Protein AF-A0A225UDD8-F1 (afdb_monomer_lite)

Organism: NCBI:txid4795

Foldseek 3Di:
DQEDDPVVLLVVLLVCLVVVAAEDEDECQDPPCQQNRGGPVRDHQADPSQLLHGDVVSCVRVLSSQVSNVVSNHAYAYALHEQCLQQLALVLNPHRSDDLVSLLSSLQVCLQSPAPRAYAYYHQAAQWDFNCVNVLLVVCVVPVPDQSLVSTDDTDGRLSSRLSSLNSNQVNNVVVVGHHQYWYEHHQWFQVPPHGDDGRKRQSSPVDPVSGGQEIEYANDDAAPVLSPDSVRTDGHGLVPVVVVVVVCVVVDDHHYDYPHGHDEPAAHVNDPVHHDPHHPPD

Structure (mmCIF, N/CA/C/O backbone):
data_AF-A0A225UDD8-F1
#
_entry.id   AF-A0A225UDD8-F1
#
loop_
_atom_site.group_PDB
_atom_site.id
_atom_site.type_symbol
_atom_site.label_atom_id
_atom_site.label_alt_id
_atom_site.label_comp_id
_atom_site.label_asym_id
_atom_site.label_entity_id
_atom_site.label_seq_id
_atom_site.pdbx_PDB_ins_code
_atom_site.Cartn_x
_atom_site.Cartn_y
_atom_site.Cartn_z
_atom_site.occupancy
_atom_site.B_iso_or_equiv
_atom_site.auth_seq_id
_atom_site.auth_comp_id
_atom_site.auth_asym_id
_atom_site.auth_atom_id
_atom_site.pdbx_PDB_model_num
ATOM 1 N N . MET A 1 1 ? -3.469 11.257 6.981 1.00 82.75 1 MET A N 1
ATOM 2 C CA . MET A 1 1 ? -3.080 11.476 8.398 1.00 82.75 1 MET A CA 1
ATOM 3 C C . MET A 1 1 ? -1.693 12.106 8.552 1.00 82.75 1 MET A C 1
ATOM 5 O O . MET A 1 1 ? -1.512 12.916 9.443 1.00 82.75 1 MET A O 1
ATOM 9 N N . HIS A 1 2 ? -0.736 11.848 7.652 1.00 90.38 2 HIS A N 1
ATOM 10 C CA . HIS A 1 2 ? 0.596 12.467 7.728 1.00 90.38 2 HIS A CA 1
ATOM 11 C C . HIS A 1 2 ? 0.630 13.992 7.445 1.00 90.38 2 HIS A C 1
ATOM 13 O O . HIS A 1 2 ? 1.349 14.720 8.111 1.00 90.38 2 HIS A O 1
ATOM 19 N N . ARG A 1 3 ? -0.141 14.514 6.477 1.00 93.50 3 ARG A N 1
ATOM 20 C CA . ARG A 1 3 ? -0.027 15.934 6.056 1.00 93.50 3 ARG A CA 1
ATOM 21 C C . ARG A 1 3 ? -1.069 16.892 6.638 1.00 93.50 3 ARG A C 1
ATOM 23 O O . ARG A 1 3 ? -0.827 18.093 6.673 1.00 93.50 3 ARG A O 1
ATOM 30 N N . LEU A 1 4 ? -2.240 16.385 7.007 1.00 96.56 4 LEU A N 1
ATOM 31 C CA . LEU A 1 4 ? -3.411 17.205 7.322 1.00 96.56 4 LEU A CA 1
ATOM 32 C C . LEU A 1 4 ? -3.579 17.384 8.834 1.00 96.56 4 LEU A C 1
ATOM 34 O O . LEU A 1 4 ? -3.276 16.475 9.602 1.00 96.56 4 LEU A O 1
ATOM 38 N N . ASN A 1 5 ? -4.117 18.534 9.241 1.00 97.81 5 ASN A N 1
ATOM 39 C CA . ASN A 1 5 ? -4.591 18.768 10.606 1.00 97.81 5 ASN A CA 1
ATOM 40 C C . ASN A 1 5 ? -6.031 18.260 10.799 1.00 97.81 5 ASN A C 1
ATOM 42 O O . ASN A 1 5 ? -6.724 17.970 9.822 1.00 97.81 5 ASN A O 1
ATOM 46 N N . LYS A 1 6 ? -6.507 18.203 12.050 1.00 98.38 6 LYS A N 1
ATOM 47 C CA . LYS A 1 6 ? -7.857 17.717 12.391 1.00 98.38 6 LYS A CA 1
ATOM 48 C C . LYS A 1 6 ? -8.972 18.444 11.627 1.00 98.38 6 LYS A C 1
ATOM 50 O O . LYS A 1 6 ? -9.861 17.784 11.107 1.00 98.38 6 LYS A O 1
ATOM 55 N N . THR A 1 7 ? -8.900 19.769 11.470 1.00 98.44 7 THR A N 1
ATOM 56 C CA . THR A 1 7 ? -9.903 20.546 10.711 1.00 98.44 7 THR A CA 1
ATOM 57 C C . THR A 1 7 ? -9.959 20.148 9.235 1.00 98.44 7 THR A C 1
ATOM 59 O O . THR A 1 7 ? -11.037 19.995 8.671 1.00 98.44 7 THR A O 1
ATOM 62 N N . SER A 1 8 ? -8.803 19.947 8.601 1.00 98.56 8 SER A N 1
ATOM 63 C CA . SER A 1 8 ? -8.728 19.553 7.189 1.00 98.56 8 SER A CA 1
ATOM 64 C C . SER A 1 8 ? -9.161 18.101 6.986 1.00 98.56 8 SER A C 1
ATOM 66 O O . SER A 1 8 ? -9.789 17.785 5.980 1.00 98.56 8 SER A O 1
ATOM 68 N N . ILE A 1 9 ? -8.846 17.221 7.945 1.00 98.62 9 ILE A N 1
ATOM 69 C CA . ILE A 1 9 ? -9.301 15.825 7.949 1.00 98.62 9 ILE A CA 1
ATOM 70 C C . ILE A 1 9 ? -10.826 15.763 8.096 1.00 98.62 9 ILE A C 1
ATOM 72 O O . ILE A 1 9 ? -11.470 15.074 7.315 1.00 98.62 9 ILE A O 1
ATOM 76 N N . ASP A 1 10 ? -11.404 16.508 9.043 1.00 98.75 10 ASP A N 1
ATOM 77 C CA . ASP A 1 10 ? -12.857 16.619 9.233 1.00 98.75 10 ASP A CA 1
ATOM 78 C C . ASP A 1 10 ? -13.558 17.079 7.951 1.00 98.75 10 ASP A C 1
ATOM 80 O O . ASP A 1 10 ? -14.459 16.398 7.460 1.00 98.75 10 ASP A O 1
ATOM 84 N N . PHE A 1 11 ? -13.082 18.180 7.362 1.00 98.69 11 PHE A N 1
ATOM 85 C CA . PHE A 1 11 ? -13.615 18.702 6.109 1.00 98.69 11 PHE A CA 1
ATOM 86 C C . PHE A 1 11 ? -13.542 17.670 4.975 1.00 98.69 11 PHE A C 1
ATOM 88 O O . PHE A 1 11 ? -14.532 17.456 4.272 1.00 98.69 11 PHE A O 1
ATOM 95 N N . TYR A 1 12 ? -12.392 17.006 4.810 1.00 98.62 12 TYR A N 1
ATOM 96 C CA . TYR A 1 12 ? -12.209 15.973 3.793 1.00 98.62 12 TYR A CA 1
ATOM 97 C C . TYR A 1 12 ? -13.187 14.811 3.993 1.00 98.62 12 TYR A C 1
ATOM 99 O O . TYR A 1 12 ? -13.919 14.478 3.065 1.00 98.62 12 TYR A O 1
ATOM 107 N N . LEU A 1 13 ? -13.238 14.223 5.192 1.00 98.75 13 LEU A N 1
ATOM 108 C CA . LEU A 1 13 ? -14.083 13.060 5.478 1.00 98.75 13 LEU A CA 1
ATOM 109 C C . LEU A 1 13 ? -15.567 13.386 5.311 1.00 98.75 13 LEU A C 1
ATOM 111 O O . LEU A 1 13 ? -16.283 12.629 4.663 1.00 98.75 13 LEU A O 1
ATOM 115 N N . LYS A 1 14 ? -16.013 14.541 5.816 1.00 98.69 14 LYS A N 1
ATOM 116 C CA . LYS A 1 14 ? -17.388 15.007 5.623 1.00 98.69 14 LYS A CA 1
ATOM 117 C C . LYS A 1 14 ? -17.725 15.133 4.136 1.00 98.69 14 LYS A C 1
ATOM 119 O O . LYS A 1 14 ? -18.737 14.603 3.695 1.00 98.69 14 LYS A O 1
ATOM 124 N N . THR A 1 15 ? -16.852 15.781 3.363 1.00 98.69 15 THR A N 1
ATOM 125 C CA . THR A 1 15 ? -17.048 15.958 1.916 1.00 98.69 15 THR A CA 1
ATOM 126 C C . THR A 1 15 ? -17.131 14.609 1.200 1.00 98.69 15 THR A C 1
ATOM 128 O O . THR A 1 15 ? -17.997 14.412 0.354 1.00 98.69 15 THR A O 1
ATOM 131 N N . ARG A 1 16 ? -16.257 13.653 1.545 1.00 98.50 16 ARG A N 1
ATOM 132 C CA . ARG A 1 16 ? -16.268 12.316 0.932 1.00 98.50 16 ARG A CA 1
ATOM 133 C C . ARG A 1 16 ? -17.529 11.531 1.285 1.00 98.50 16 ARG A C 1
ATOM 135 O O . ARG A 1 16 ? -18.092 10.889 0.404 1.00 98.50 16 ARG A O 1
ATOM 142 N N . ALA A 1 17 ? -18.017 11.647 2.517 1.00 98.62 17 ALA A N 1
ATOM 143 C CA . ALA A 1 17 ? -19.284 11.043 2.913 1.00 98.62 17 ALA A CA 1
ATOM 144 C C . ALA A 1 17 ? -20.473 11.652 2.146 1.00 98.62 17 ALA A C 1
ATOM 146 O O . ALA A 1 17 ? -21.315 10.916 1.641 1.00 98.62 17 ALA A O 1
ATOM 147 N N . GLU A 1 18 ? -20.514 12.981 1.978 1.00 98.62 18 GLU A N 1
ATOM 148 C CA . GLU A 1 18 ? -21.540 13.677 1.176 1.00 98.62 18 GLU A CA 1
ATOM 149 C C . GLU A 1 18 ? -21.515 13.270 -0.308 1.00 98.62 18 GLU A C 1
ATOM 151 O O . GLU A 1 18 ? -22.545 13.299 -0.978 1.00 98.62 18 GLU A O 1
ATOM 156 N N . GLN A 1 19 ? -20.354 12.847 -0.813 1.00 98.38 19 GLN A N 1
ATOM 157 C CA . GLN A 1 19 ? -20.166 12.316 -2.167 1.00 98.38 19 GLN A CA 1
ATOM 158 C C . GLN A 1 19 ? -20.454 10.808 -2.287 1.00 98.38 19 GLN A C 1
ATOM 160 O O . GLN A 1 19 ? -20.379 10.264 -3.386 1.00 98.38 19 GLN A O 1
ATOM 165 N N . GLY A 1 20 ? -20.786 10.124 -1.187 1.00 98.38 20 GLY A N 1
ATOM 166 C CA . GLY A 1 20 ? -21.135 8.701 -1.179 1.00 98.38 20 GLY A CA 1
ATOM 167 C C . GLY A 1 20 ? -19.955 7.734 -1.039 1.00 98.38 20 GLY A C 1
ATOM 168 O O . GLY A 1 20 ? -20.160 6.524 -1.128 1.00 98.38 20 GLY A O 1
ATOM 169 N N . TYR A 1 21 ? -18.736 8.222 -0.788 1.00 98.50 21 TYR A N 1
ATOM 170 C CA . TYR A 1 21 ? -17.615 7.345 -0.446 1.00 98.50 21 TYR A CA 1
ATOM 171 C C . TYR A 1 21 ? -17.816 6.761 0.955 1.00 98.50 21 TYR A C 1
ATOM 173 O O . TYR A 1 21 ? -18.108 7.485 1.905 1.00 98.50 21 TYR A O 1
ATOM 181 N N . ASN A 1 22 ? -17.600 5.454 1.089 1.00 98.31 22 ASN A N 1
ATOM 182 C CA . ASN A 1 22 ? -17.730 4.715 2.348 1.00 98.31 22 ASN A CA 1
ATOM 183 C C . ASN A 1 22 ? -16.430 4.015 2.780 1.00 98.31 22 ASN A C 1
ATOM 185 O O . ASN A 1 22 ? -16.392 3.427 3.857 1.00 98.31 22 ASN A O 1
ATOM 189 N N . VAL A 1 23 ? -15.363 4.091 1.977 1.00 98.50 23 VAL A N 1
ATOM 190 C CA . VAL A 1 23 ? -14.023 3.601 2.318 1.00 98.50 23 VAL A CA 1
ATOM 191 C C . VAL A 1 23 ? -12.987 4.663 1.955 1.00 98.50 23 VAL A C 1
ATOM 193 O O . VAL A 1 23 ? -13.052 5.249 0.875 1.00 98.50 23 VAL A O 1
ATOM 196 N N . VAL A 1 24 ? -12.018 4.902 2.840 1.00 98.50 24 VAL A N 1
ATOM 197 C CA . VAL A 1 24 ? -10.842 5.741 2.569 1.00 98.50 24 VAL A CA 1
ATOM 198 C C . VAL A 1 24 ? -9.577 4.943 2.865 1.00 98.50 24 VAL A C 1
ATOM 200 O O . VAL A 1 24 ? -9.325 4.563 4.009 1.00 98.50 24 VAL A O 1
ATOM 203 N N . LEU A 1 25 ? -8.760 4.728 1.834 1.00 98.06 25 LEU A N 1
ATOM 204 C CA . LEU A 1 25 ? -7.414 4.179 1.968 1.00 98.06 25 LEU A CA 1
ATOM 205 C C . LEU A 1 25 ? -6.460 5.274 2.462 1.00 98.06 25 LEU A C 1
ATOM 207 O O . LEU A 1 25 ? -6.420 6.376 1.916 1.00 98.06 25 LEU A O 1
ATOM 211 N N . THR A 1 26 ? -5.678 4.993 3.500 1.00 96.94 26 THR A N 1
ATOM 212 C CA . THR A 1 26 ? -4.675 5.936 4.011 1.00 96.94 26 THR A CA 1
ATOM 213 C C . THR A 1 26 ? -3.452 5.204 4.534 1.00 96.94 26 THR A C 1
ATOM 215 O O . THR A 1 26 ? -3.529 4.101 5.068 1.00 96.94 26 THR A O 1
ATOM 218 N N . VAL A 1 27 ? -2.307 5.869 4.428 1.00 97.19 27 VAL A N 1
ATOM 219 C CA . VAL A 1 27 ? -1.011 5.322 4.823 1.00 97.19 27 VAL A CA 1
ATOM 220 C C . VAL A 1 27 ? -0.630 5.805 6.215 1.00 97.19 27 VAL A C 1
ATOM 222 O O . VAL A 1 27 ? -0.765 6.998 6.514 1.00 97.19 27 VAL A O 1
ATOM 225 N N . VAL A 1 28 ? -0.142 4.882 7.045 1.00 97.88 28 VAL A N 1
ATOM 226 C CA . VAL A 1 28 ? 0.500 5.186 8.328 1.00 97.88 28 VAL A CA 1
ATOM 227 C C . VAL A 1 28 ? 1.922 5.687 8.047 1.00 97.88 28 VAL A C 1
ATOM 229 O O . VAL A 1 28 ? 2.162 6.891 8.105 1.00 97.88 28 VAL A O 1
ATOM 232 N N . LEU A 1 29 ? 2.851 4.825 7.608 1.00 97.44 29 LEU A N 1
ATOM 233 C CA . LEU A 1 29 ? 4.202 5.270 7.223 1.00 97.44 29 LEU A CA 1
ATOM 234 C C . LEU A 1 29 ? 4.260 5.698 5.751 1.00 97.44 29 LEU A C 1
ATOM 236 O O . LEU A 1 29 ? 4.422 4.874 4.851 1.00 97.44 29 LEU A O 1
ATOM 240 N N . SER A 1 30 ? 4.125 7.004 5.507 1.00 95.00 30 SER A N 1
ATOM 241 C CA . SER A 1 30 ? 4.163 7.587 4.158 1.00 95.00 30 SER A CA 1
ATOM 242 C C . SER A 1 30 ? 5.490 7.322 3.437 1.00 95.00 30 SER A C 1
ATOM 244 O O . SER A 1 30 ? 6.559 7.426 4.042 1.00 95.00 30 SER A O 1
ATOM 246 N N . ALA A 1 31 ? 5.423 7.080 2.126 1.00 93.69 31 ALA A N 1
ATOM 247 C CA . ALA A 1 31 ? 6.594 6.934 1.259 1.00 93.69 31 ALA A CA 1
ATOM 248 C C . ALA A 1 31 ? 7.516 8.165 1.265 1.00 93.69 31 ALA A C 1
ATOM 250 O O . ALA A 1 31 ? 8.736 8.068 1.144 1.00 93.69 31 ALA A O 1
ATOM 251 N N . TYR A 1 32 ? 6.928 9.348 1.450 1.00 89.62 32 TYR A N 1
ATOM 252 C CA . TYR A 1 32 ? 7.623 10.627 1.365 1.00 89.62 32 TYR A CA 1
ATOM 253 C C . TYR A 1 32 ? 8.166 11.052 2.725 1.00 89.62 32 TYR A C 1
ATOM 255 O O . TYR A 1 32 ? 7.641 11.976 3.350 1.00 89.62 32 TYR A O 1
ATOM 263 N N . ASN A 1 33 ? 9.243 10.390 3.158 1.00 89.94 33 ASN A N 1
ATOM 264 C CA . ASN A 1 33 ? 9.937 10.675 4.416 1.00 89.94 33 ASN A CA 1
ATOM 265 C C . ASN A 1 33 ? 9.058 10.464 5.663 1.00 89.94 33 ASN A C 1
ATOM 267 O O . ASN A 1 33 ? 9.255 11.142 6.661 1.00 89.94 33 ASN A O 1
ATOM 271 N N . GLY A 1 34 ? 8.094 9.537 5.647 1.00 91.12 34 GLY A N 1
ATOM 272 C CA . GLY A 1 34 ? 7.159 9.333 6.764 1.00 91.12 34 GL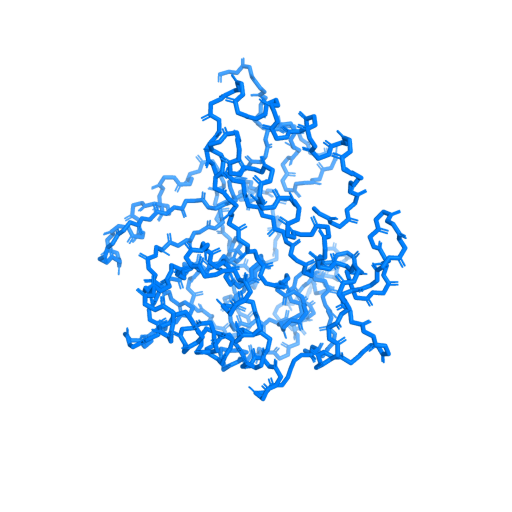Y A CA 1
ATOM 273 C C . GLY A 1 34 ? 7.795 8.972 8.116 1.00 91.12 34 GLY A C 1
ATOM 274 O O . GLY A 1 34 ? 7.126 9.087 9.136 1.00 91.12 34 GLY A O 1
ATOM 275 N N . THR A 1 35 ? 9.068 8.566 8.141 1.00 93.56 35 THR A N 1
ATOM 276 C CA . THR A 1 35 ? 9.832 8.263 9.366 1.00 93.56 35 THR A CA 1
ATOM 277 C C . THR A 1 35 ? 10.747 9.402 9.825 1.00 93.56 35 THR A C 1
ATOM 279 O O . THR A 1 35 ? 11.290 9.333 10.923 1.00 93.56 35 THR A O 1
ATOM 282 N N . THR A 1 36 ? 10.922 10.453 9.018 1.00 94.69 36 THR A N 1
ATOM 283 C CA . THR A 1 36 ? 11.849 11.571 9.298 1.00 94.69 36 THR A CA 1
ATOM 284 C C . THR A 1 36 ? 11.211 12.949 9.151 1.00 94.69 36 THR A C 1
ATOM 286 O O . THR A 1 36 ? 11.706 13.931 9.701 1.00 94.69 36 THR A O 1
ATOM 289 N N . ARG A 1 37 ? 10.085 13.041 8.446 1.00 95.56 37 ARG A N 1
ATOM 290 C CA . ARG A 1 37 ? 9.212 14.205 8.398 1.00 95.56 37 ARG A CA 1
ATOM 291 C C . ARG A 1 37 ? 8.067 13.973 9.387 1.00 95.56 37 ARG A C 1
ATOM 293 O O . ARG A 1 37 ? 7.407 12.940 9.287 1.00 95.56 37 ARG A O 1
ATOM 300 N N . PRO A 1 38 ? 7.805 14.899 10.319 1.00 96.81 38 PRO A N 1
ATOM 301 C CA . PRO A 1 38 ? 6.692 14.756 11.244 1.00 96.81 38 PRO A CA 1
ATOM 302 C C . PRO A 1 38 ? 5.341 14.966 10.557 1.00 96.81 38 PRO A C 1
ATOM 304 O O . PRO A 1 38 ? 5.258 15.509 9.448 1.00 96.81 38 PRO A O 1
ATOM 307 N N . ASN A 1 39 ? 4.272 14.547 11.234 1.00 96.94 39 ASN A N 1
ATOM 308 C CA . ASN A 1 39 ? 2.914 14.929 10.874 1.00 96.94 39 ASN A CA 1
ATOM 309 C C . ASN A 1 39 ? 2.698 16.453 11.048 1.00 96.94 39 ASN A C 1
ATOM 311 O O . ASN A 1 39 ? 3.595 17.185 11.471 1.00 96.94 39 ASN A O 1
ATOM 315 N N . PHE A 1 40 ? 1.493 16.947 10.746 1.00 97.12 40 PHE A N 1
ATOM 316 C CA . PHE A 1 40 ? 1.161 18.372 10.901 1.00 97.12 40 PHE A CA 1
ATOM 317 C C . PHE A 1 40 ? 1.441 18.930 12.314 1.00 97.12 40 PHE A C 1
ATOM 319 O O . PHE A 1 40 ? 1.745 20.112 12.451 1.00 97.12 40 PHE A O 1
ATOM 326 N N . TYR A 1 41 ? 1.338 18.098 13.352 1.00 97.81 41 TYR A N 1
ATOM 327 C CA . TYR A 1 41 ? 1.490 18.485 14.757 1.00 97.81 41 TYR A CA 1
ATOM 328 C C . TYR A 1 41 ? 2.927 18.378 15.283 1.00 97.81 41 TYR A C 1
ATOM 330 O O . TYR A 1 41 ? 3.184 18.779 16.413 1.00 97.81 41 TYR A O 1
ATOM 338 N N . GLY A 1 42 ? 3.878 17.939 14.453 1.00 97.56 42 GLY A N 1
ATOM 339 C CA . GLY A 1 42 ? 5.286 17.823 14.840 1.00 97.56 42 GLY A CA 1
ATOM 340 C C . GLY A 1 42 ? 5.700 16.425 15.302 1.00 97.56 42 GLY A C 1
ATOM 341 O O . GLY A 1 42 ? 6.858 16.240 15.666 1.00 97.56 42 GLY A O 1
ATOM 342 N N . ASP A 1 43 ? 4.813 15.432 15.213 1.00 97.94 43 ASP A N 1
ATOM 343 C CA . ASP A 1 43 ? 5.073 14.082 15.712 1.00 97.94 43 ASP A CA 1
ATOM 344 C C . ASP A 1 43 ? 5.593 13.146 14.614 1.00 97.94 43 ASP A C 1
ATOM 346 O O . ASP A 1 43 ? 5.066 13.110 13.499 1.00 97.94 43 ASP A O 1
ATOM 350 N N . LEU A 1 44 ? 6.611 12.348 14.936 1.00 97.94 44 LEU A N 1
ATOM 351 C CA . LEU A 1 44 ? 7.066 11.209 14.128 1.00 97.94 44 LEU A CA 1
ATOM 352 C C . LEU A 1 44 ? 6.381 9.918 14.594 1.00 97.94 44 LEU A C 1
ATOM 354 O O . LEU A 1 44 ? 6.019 9.849 15.763 1.00 97.94 44 LEU A O 1
ATOM 358 N N . PRO A 1 45 ? 6.247 8.882 13.743 1.00 97.56 45 PRO A N 1
ATOM 359 C CA . PRO A 1 45 ? 5.616 7.613 14.129 1.00 97.56 45 PRO A CA 1
ATOM 360 C C . PRO A 1 45 ? 6.409 6.832 15.185 1.00 97.56 45 PRO A C 1
ATOM 362 O O . PRO A 1 45 ? 5.836 6.033 15.926 1.00 97.56 45 PRO A O 1
ATOM 365 N N . PHE A 1 46 ? 7.720 7.072 15.256 1.00 97.94 46 PHE A N 1
ATOM 366 C CA . PHE A 1 46 ? 8.649 6.366 16.127 1.00 97.94 46 PHE A CA 1
ATOM 367 C C . PHE A 1 46 ? 9.490 7.345 16.940 1.00 97.94 46 PHE A C 1
ATOM 369 O O . PHE A 1 46 ? 10.015 8.326 16.406 1.00 97.94 46 PHE A O 1
ATOM 376 N N . ASN A 1 47 ? 9.676 7.035 18.217 1.00 97.25 47 ASN A N 1
ATOM 377 C CA . ASN A 1 47 ? 10.649 7.693 19.071 1.00 97.25 47 ASN A CA 1
ATOM 378 C C . ASN A 1 47 ? 12.053 7.173 18.743 1.00 97.25 47 ASN A C 1
ATOM 380 O O . ASN A 1 47 ? 12.245 5.988 18.483 1.00 97.25 47 ASN A O 1
ATOM 384 N N . ASN A 1 48 ? 13.050 8.062 18.750 1.00 94.50 48 ASN A N 1
ATOM 385 C CA . ASN A 1 48 ? 14.462 7.716 18.529 1.00 94.50 48 ASN A CA 1
ATOM 386 C C . ASN A 1 48 ? 14.758 6.979 17.206 1.00 94.50 48 ASN A C 1
ATOM 388 O O . ASN A 1 48 ? 15.800 6.343 17.083 1.00 94.50 48 ASN A O 1
ATOM 392 N N . SER A 1 49 ? 13.870 7.079 16.207 1.00 92.69 49 SER A N 1
ATOM 393 C CA . SER A 1 49 ? 13.929 6.289 14.961 1.00 92.69 49 SER A CA 1
ATOM 394 C C . SER A 1 49 ? 13.904 4.767 15.177 1.00 92.69 49 SER A C 1
ATOM 396 O O . SER A 1 49 ? 14.341 4.015 14.309 1.00 92.69 49 SER A O 1
ATOM 398 N N . ASP A 1 50 ? 13.391 4.308 16.319 1.00 95.94 50 ASP A N 1
ATOM 399 C CA . ASP A 1 50 ? 13.280 2.893 16.654 1.00 95.94 50 ASP A CA 1
ATOM 400 C C . ASP A 1 50 ? 11.863 2.385 16.362 1.00 95.94 50 ASP A C 1
ATOM 402 O O . ASP A 1 50 ? 10.890 2.792 16.999 1.00 95.94 50 ASP A O 1
ATOM 406 N N . THR A 1 51 ? 11.746 1.462 15.404 1.00 96.00 51 THR A N 1
ATOM 407 C CA . THR A 1 51 ? 10.462 0.874 14.985 1.00 96.00 51 THR A CA 1
ATOM 408 C C . THR A 1 51 ? 9.705 0.148 16.101 1.00 96.00 51 THR A C 1
ATOM 410 O O . THR A 1 51 ? 8.512 -0.111 15.937 1.00 96.00 51 THR A O 1
ATOM 413 N N . THR A 1 52 ? 10.355 -0.167 17.229 1.00 96.31 52 THR A N 1
ATOM 414 C CA . THR A 1 52 ? 9.709 -0.776 18.403 1.00 96.31 52 THR A CA 1
ATOM 415 C C . THR A 1 52 ? 9.268 0.244 19.453 1.00 96.31 52 THR A C 1
ATOM 417 O O . THR A 1 52 ? 8.746 -0.147 20.492 1.00 96.31 52 THR A O 1
ATOM 420 N N . GLN A 1 53 ? 9.503 1.538 19.225 1.00 97.44 53 GLN A N 1
ATOM 421 C CA . GLN A 1 53 ? 9.138 2.619 20.139 1.00 97.44 53 GLN A CA 1
ATOM 422 C C . GLN A 1 53 ? 8.121 3.539 19.463 1.00 97.44 53 GLN A C 1
ATOM 424 O O . GLN A 1 53 ? 8.460 4.628 19.000 1.00 97.44 53 GLN A O 1
ATOM 429 N N . GLN A 1 54 ? 6.864 3.103 19.379 1.00 97.81 54 GLN A N 1
ATOM 430 C CA . GLN A 1 54 ? 5.794 3.908 18.788 1.00 97.81 54 GLN A CA 1
ATOM 431 C C . GLN A 1 54 ? 5.570 5.201 19.582 1.00 97.81 54 GLN A C 1
ATOM 433 O O . GLN A 1 54 ? 5.675 5.232 20.809 1.00 97.81 54 GLN A O 1
ATOM 438 N N . ASN A 1 55 ? 5.296 6.292 18.870 1.00 98.19 55 ASN A N 1
ATOM 439 C CA . ASN A 1 55 ? 5.010 7.587 19.477 1.00 98.19 55 ASN A CA 1
ATOM 440 C C . ASN A 1 55 ? 3.498 7.800 19.607 1.00 98.19 55 ASN A C 1
ATOM 442 O O . ASN A 1 55 ? 2.820 8.061 18.614 1.00 98.19 55 ASN A O 1
ATOM 446 N N . GLU A 1 56 ? 2.980 7.755 20.831 1.00 98.06 56 GLU A N 1
ATOM 447 C CA . GLU A 1 56 ? 1.545 7.891 21.100 1.00 98.06 56 GLU A CA 1
ATOM 448 C C . GLU A 1 56 ? 0.937 9.189 20.552 1.00 98.06 56 GLU A C 1
ATOM 450 O O . GLU A 1 56 ? -0.131 9.136 19.956 1.00 98.06 56 GLU A O 1
ATOM 455 N N . ALA A 1 57 ? 1.639 10.328 20.601 1.00 98.12 57 ALA A N 1
ATOM 456 C CA . ALA A 1 57 ? 1.109 11.588 20.061 1.00 98.12 57 ALA A CA 1
ATOM 457 C C . ALA A 1 57 ? 0.855 11.527 18.540 1.00 98.12 57 ALA A C 1
ATOM 459 O O . ALA A 1 57 ? -0.088 12.127 18.018 1.00 98.12 57 ALA A O 1
ATOM 460 N N . TYR A 1 58 ? 1.666 10.750 17.814 1.00 98.38 58 TYR A N 1
ATOM 461 C CA . TYR A 1 58 ? 1.440 10.497 16.395 1.00 98.38 58 TYR A CA 1
ATOM 462 C C . TYR A 1 58 ? 0.182 9.652 16.168 1.00 98.38 58 TYR A C 1
ATOM 464 O O . TYR A 1 58 ? -0.617 9.958 15.275 1.00 98.38 58 TYR A O 1
ATOM 472 N N . PHE A 1 59 ? 0.004 8.603 16.974 1.00 98.44 59 PHE A N 1
ATOM 473 C CA . PHE A 1 59 ? -1.129 7.689 16.866 1.00 98.44 59 PHE A CA 1
ATOM 474 C C . PHE A 1 59 ? -2.435 8.282 17.396 1.00 98.44 59 PHE A C 1
ATOM 476 O O . PHE A 1 59 ? -3.471 7.985 16.818 1.00 98.44 59 PHE A O 1
ATOM 483 N N . ASP A 1 60 ? -2.407 9.228 18.336 1.00 98.31 60 ASP A N 1
ATOM 484 C CA . ASP A 1 60 ? -3.591 9.978 18.781 1.00 98.31 60 ASP A CA 1
ATOM 485 C C . ASP A 1 60 ? -4.310 10.675 17.611 1.00 98.31 60 ASP A C 1
ATOM 487 O O . ASP A 1 60 ? -5.539 10.805 17.588 1.00 98.31 60 ASP A O 1
ATOM 491 N N . LEU A 1 61 ? -3.560 11.139 16.601 1.00 98.44 61 LEU A N 1
ATOM 492 C CA . LEU A 1 61 ? -4.160 11.694 15.386 1.00 98.44 61 LEU A CA 1
ATOM 493 C C . LEU A 1 61 ? -4.811 10.609 14.523 1.00 98.44 61 LEU A C 1
ATOM 495 O O . LEU A 1 61 ? -5.845 10.872 13.901 1.00 98.44 61 LEU A O 1
ATOM 499 N N . ILE A 1 62 ? -4.208 9.422 14.449 1.00 98.44 62 ILE A N 1
ATOM 500 C CA . ILE A 1 62 ? -4.739 8.286 13.690 1.00 98.44 62 ILE A CA 1
ATOM 501 C C . ILE A 1 62 ? -6.007 7.765 14.363 1.00 98.44 62 ILE A C 1
ATOM 503 O O . ILE A 1 62 ? -7.026 7.661 13.686 1.00 98.44 62 ILE A O 1
ATOM 507 N N . ASP A 1 63 ? -5.977 7.552 15.678 1.00 98.62 63 ASP A N 1
ATOM 508 C CA . ASP A 1 63 ? -7.119 7.142 16.498 1.00 98.62 63 ASP A CA 1
ATOM 509 C C . ASP A 1 63 ? -8.292 8.099 16.289 1.00 98.62 63 ASP A C 1
ATOM 511 O O . ASP A 1 63 ? -9.371 7.699 15.848 1.00 98.62 63 ASP A O 1
ATOM 515 N N . TRP A 1 64 ? -8.038 9.400 16.470 1.00 98.62 64 TRP A N 1
ATOM 516 C CA . TRP A 1 64 ? -9.041 10.432 16.240 1.00 98.62 64 TRP A CA 1
ATOM 517 C C . TRP A 1 64 ? -9.574 10.409 14.802 1.00 98.62 64 TRP A C 1
ATOM 519 O O . TRP A 1 64 ? -10.766 10.611 14.584 1.00 98.62 64 TRP A O 1
ATOM 529 N N . THR A 1 65 ? -8.718 10.167 13.803 1.00 98.69 65 THR A N 1
ATOM 530 C CA . THR A 1 65 ? -9.136 10.113 12.393 1.00 98.69 65 THR A CA 1
ATOM 531 C C . THR A 1 65 ? -10.026 8.905 12.115 1.00 98.69 65 THR A C 1
ATOM 533 O O . THR A 1 65 ? -11.023 9.045 11.408 1.00 98.69 65 THR A O 1
ATOM 536 N N . VAL A 1 66 ? -9.688 7.739 12.668 1.00 98.56 66 VAL A N 1
ATOM 537 C CA . VAL A 1 66 ? -10.466 6.501 12.542 1.00 98.56 66 VAL A CA 1
ATOM 538 C C . VAL A 1 66 ? -11.855 6.680 13.153 1.00 98.56 66 VAL A C 1
ATOM 540 O O . VAL A 1 66 ? -12.853 6.440 12.474 1.00 98.56 66 VAL A O 1
ATOM 543 N N . GLU A 1 67 ? -11.937 7.181 14.388 1.00 98.50 67 GLU A N 1
ATOM 544 C CA . GLU A 1 67 ? -13.215 7.473 15.050 1.00 98.50 67 GLU A CA 1
ATOM 545 C C . GLU A 1 67 ? -14.036 8.499 14.262 1.00 98.50 67 GLU A C 1
ATOM 547 O O . GLU A 1 67 ? -15.248 8.356 14.068 1.00 98.50 67 GLU A O 1
ATOM 552 N N . LYS A 1 68 ? -13.365 9.537 13.756 1.00 98.69 68 LYS A N 1
ATOM 553 C CA . LYS A 1 68 ? -14.013 10.593 12.989 1.00 98.69 68 LYS A CA 1
ATOM 554 C C . LYS A 1 68 ? -14.575 10.085 11.666 1.00 98.69 68 LYS A C 1
ATOM 556 O O . LYS A 1 68 ? -15.701 10.441 11.321 1.00 98.69 68 LYS A O 1
ATOM 561 N N . ALA A 1 69 ? -13.835 9.247 10.947 1.00 98.75 69 ALA A N 1
ATOM 562 C CA . ALA A 1 69 ? -14.305 8.611 9.721 1.00 98.75 69 ALA A CA 1
ATOM 563 C C . ALA A 1 69 ? -15.515 7.710 9.994 1.00 98.75 69 ALA A C 1
ATOM 565 O O . ALA A 1 69 ? -16.536 7.844 9.317 1.00 98.75 69 ALA A O 1
ATOM 566 N N . ALA A 1 70 ? -15.455 6.897 11.054 1.00 98.50 70 ALA A N 1
ATOM 567 C CA . ALA A 1 70 ? -16.570 6.050 11.467 1.00 98.50 70 ALA A CA 1
ATOM 568 C C . ALA A 1 70 ? -17.839 6.868 11.771 1.00 98.50 70 ALA A C 1
ATOM 570 O O . ALA A 1 70 ? -18.932 6.471 11.371 1.00 98.50 70 ALA A O 1
ATOM 571 N N . SER A 1 71 ? -17.707 8.054 12.385 1.00 98.62 71 SER A N 1
ATOM 572 C CA . SER A 1 71 ? -18.846 8.956 12.640 1.00 98.62 71 SER A CA 1
ATOM 573 C C . SER A 1 71 ? -19.557 9.451 11.370 1.00 98.62 71 SER A C 1
ATOM 575 O O . SER A 1 71 ? -20.723 9.839 11.432 1.00 98.62 71 SER A O 1
ATOM 577 N N . TYR A 1 72 ? -18.878 9.410 10.219 1.00 98.75 72 TYR A N 1
ATOM 578 C CA . TYR A 1 72 ? -19.430 9.741 8.903 1.00 98.75 72 TYR A CA 1
ATOM 579 C C . TYR A 1 72 ? -19.826 8.507 8.077 1.00 98.75 72 TYR A C 1
ATOM 581 O O . TYR A 1 72 ? -20.206 8.649 6.919 1.00 98.75 72 TYR A O 1
ATOM 589 N N . GLY A 1 73 ? -19.746 7.300 8.648 1.00 98.50 73 GLY A N 1
ATOM 590 C CA . GLY A 1 73 ? -19.997 6.054 7.919 1.00 98.50 73 GLY A CA 1
ATOM 591 C C . GLY A 1 73 ? -18.881 5.680 6.937 1.00 98.50 73 GLY A C 1
ATOM 592 O O . GLY A 1 73 ? -19.124 4.915 6.007 1.00 98.50 73 GLY A O 1
ATOM 593 N N . ILE A 1 74 ? -17.669 6.212 7.133 1.00 98.81 74 ILE A N 1
ATOM 594 C CA . ILE A 1 74 ? -16.486 5.887 6.335 1.00 98.81 74 ILE A CA 1
ATOM 595 C C . ILE A 1 74 ? -15.633 4.871 7.091 1.00 98.81 74 ILE A C 1
ATOM 597 O O . ILE A 1 74 ? -15.152 5.135 8.194 1.00 98.81 74 ILE A O 1
ATOM 601 N N . LEU A 1 75 ? -15.381 3.729 6.460 1.00 98.50 75 LEU A N 1
ATOM 602 C CA . LEU A 1 75 ? -14.376 2.769 6.887 1.00 98.50 75 LEU A CA 1
ATOM 603 C C . LEU A 1 75 ? -12.989 3.251 6.449 1.00 98.50 75 LEU A C 1
ATOM 605 O O . LEU A 1 75 ? -12.739 3.500 5.271 1.00 98.50 75 LEU A O 1
ATOM 609 N N . ILE A 1 76 ? -12.055 3.348 7.385 1.00 98.62 76 ILE A N 1
ATOM 610 C CA . ILE A 1 76 ? -10.647 3.507 7.025 1.00 98.62 76 ILE A CA 1
ATOM 611 C C . ILE A 1 76 ? -10.095 2.145 6.594 1.00 98.62 76 ILE A C 1
ATOM 613 O O . ILE A 1 76 ? -10.347 1.152 7.262 1.00 98.62 76 ILE A O 1
ATOM 617 N N . ALA A 1 77 ? -9.324 2.101 5.509 1.00 98.50 77 ALA A N 1
ATOM 618 C CA . ALA A 1 77 ? -8.429 0.994 5.182 1.00 98.50 77 ALA A CA 1
ATOM 619 C C . ALA A 1 77 ? -6.986 1.475 5.386 1.00 98.50 77 ALA A C 1
ATOM 621 O O . ALA A 1 77 ? -6.587 2.512 4.848 1.00 98.50 77 ALA A O 1
ATOM 622 N N . LEU A 1 78 ? -6.213 0.766 6.208 1.00 98.31 78 LEU A N 1
ATOM 623 C CA . LEU A 1 78 ? -4.889 1.219 6.633 1.00 98.31 78 LEU A CA 1
ATOM 624 C C . LEU A 1 78 ? -3.796 0.513 5.845 1.00 98.31 78 LEU A C 1
ATOM 626 O O . LEU A 1 78 ? -3.706 -0.711 5.887 1.00 98.31 78 LEU A O 1
ATOM 630 N N . VAL A 1 79 ? -2.919 1.289 5.211 1.00 98.69 79 VAL A N 1
ATOM 631 C CA . VAL A 1 79 ? -1.617 0.808 4.736 1.00 98.69 79 VAL A CA 1
ATOM 632 C C . VAL A 1 79 ? -0.611 0.954 5.883 1.00 98.69 79 VAL A C 1
ATOM 634 O O . VAL A 1 79 ? -0.264 2.093 6.225 1.00 98.69 79 VAL A O 1
ATOM 637 N N . PRO A 1 80 ? -0.137 -0.147 6.505 1.00 98.25 80 PRO A N 1
ATOM 638 C CA . PRO A 1 80 ? 0.764 -0.085 7.659 1.00 98.25 80 PRO A CA 1
ATOM 639 C C . PRO A 1 80 ? 2.055 0.677 7.384 1.00 98.25 80 PRO A C 1
ATOM 641 O O . PRO A 1 80 ? 2.526 1.451 8.209 1.00 98.25 80 PRO A O 1
ATOM 644 N N . ALA A 1 81 ? 2.638 0.468 6.213 1.00 98.00 81 ALA A N 1
ATOM 645 C CA . ALA A 1 81 ? 3.812 1.176 5.750 1.00 98.00 81 ALA A CA 1
ATOM 646 C C . ALA A 1 81 ? 3.848 1.087 4.233 1.00 98.00 81 ALA A C 1
ATOM 648 O O . ALA A 1 81 ? 3.537 0.032 3.690 1.00 98.00 81 ALA A O 1
ATOM 649 N N . TRP A 1 82 ? 4.215 2.176 3.562 1.00 98.19 82 TRP A N 1
ATOM 650 C CA . TRP A 1 82 ? 4.396 2.126 2.117 1.00 98.19 82 TRP A CA 1
ATOM 651 C C . TRP A 1 82 ? 5.549 1.195 1.732 1.00 98.19 82 TRP A C 1
ATOM 653 O O . TRP A 1 82 ? 6.513 1.040 2.492 1.00 98.19 82 TRP A O 1
ATOM 663 N N . GLY A 1 83 ? 5.472 0.611 0.536 1.00 97.56 83 GLY A N 1
ATOM 664 C CA . GLY A 1 83 ? 6.354 -0.460 0.086 1.00 97.56 83 GLY A CA 1
ATOM 665 C C . GLY A 1 83 ? 7.839 -0.124 0.138 1.00 97.56 83 GLY A C 1
ATOM 666 O O . GLY A 1 83 ? 8.666 -0.996 0.409 1.00 97.56 83 GLY A O 1
ATOM 667 N N . ASN A 1 84 ? 8.198 1.151 -0.028 1.00 96.31 84 ASN A N 1
ATOM 668 C CA . ASN A 1 84 ? 9.592 1.576 0.000 1.00 96.31 84 ASN A CA 1
ATOM 669 C C . ASN A 1 84 ? 10.293 1.268 1.327 1.00 96.31 84 ASN A C 1
ATOM 671 O O . ASN A 1 84 ? 11.474 0.938 1.327 1.00 96.31 84 ASN A O 1
ATOM 675 N N . TRP A 1 85 ? 9.571 1.300 2.446 1.00 97.12 85 TRP A N 1
ATOM 676 C CA . TRP A 1 85 ? 10.129 0.988 3.760 1.00 97.12 85 TRP A CA 1
ATOM 677 C C . TRP A 1 85 ? 10.462 -0.500 3.942 1.00 97.12 85 TRP A C 1
ATOM 679 O O . TRP A 1 85 ? 11.153 -0.860 4.895 1.00 97.12 85 TRP A O 1
ATOM 689 N N . ILE A 1 86 ? 9.995 -1.363 3.034 1.00 97.31 86 ILE A N 1
ATOM 690 C CA . ILE A 1 86 ? 10.209 -2.810 3.066 1.00 97.31 86 ILE A CA 1
ATOM 691 C C . ILE A 1 86 ? 11.085 -3.236 1.880 1.00 97.31 86 ILE A C 1
ATOM 693 O O . ILE A 1 86 ? 12.216 -3.673 2.075 1.00 97.31 86 ILE A O 1
ATOM 697 N N . SER A 1 87 ? 10.617 -3.080 0.646 1.00 95.50 87 SER A N 1
ATOM 698 C CA . SER A 1 87 ? 11.264 -3.597 -0.573 1.00 95.50 87 SER A CA 1
ATOM 699 C C . SER A 1 87 ? 12.046 -2.535 -1.353 1.00 95.50 87 SER A C 1
ATOM 701 O O . SER A 1 87 ? 12.571 -2.815 -2.427 1.00 95.50 87 SER A O 1
ATOM 703 N N . GLY A 1 88 ? 12.086 -1.289 -0.871 1.00 94.38 88 GLY A N 1
ATOM 704 C CA . GLY A 1 88 ? 12.639 -0.141 -1.597 1.00 94.38 88 GLY A CA 1
ATOM 705 C C . GLY A 1 88 ? 11.679 0.449 -2.635 1.00 94.38 88 GLY A C 1
ATOM 706 O O . GLY A 1 88 ? 11.678 1.672 -2.805 1.00 94.38 88 GLY A O 1
ATOM 707 N N . ALA A 1 89 ? 10.806 -0.381 -3.225 1.00 93.88 89 ALA A N 1
ATOM 708 C CA . ALA A 1 89 ? 9.772 -0.003 -4.195 1.00 93.88 89 ALA A CA 1
ATOM 709 C C . ALA A 1 89 ? 10.305 0.989 -5.253 1.00 93.88 89 ALA A C 1
ATOM 711 O O . ALA A 1 89 ? 11.448 0.863 -5.699 1.00 93.88 89 ALA A O 1
ATOM 712 N N . TRP A 1 90 ? 9.514 1.993 -5.632 1.00 94.69 90 TRP A N 1
ATOM 713 C CA . TRP A 1 90 ? 9.912 3.050 -6.571 1.00 94.69 90 TRP A CA 1
ATOM 714 C C . TRP A 1 90 ? 10.841 4.123 -5.989 1.00 94.69 90 TRP A C 1
ATOM 716 O O . TRP A 1 90 ? 11.360 4.959 -6.727 1.00 94.69 90 TRP A O 1
ATOM 726 N N . HIS A 1 91 ? 11.083 4.120 -4.676 1.00 93.31 91 HIS A N 1
ATOM 727 C CA . HIS A 1 91 ? 11.892 5.150 -4.011 1.00 93.31 91 HIS A CA 1
ATOM 728 C C . HIS A 1 91 ? 13.353 4.736 -3.800 1.00 93.31 91 HIS A C 1
ATOM 730 O O . HIS A 1 91 ? 14.170 5.558 -3.384 1.00 93.31 91 HIS A O 1
ATOM 736 N N . GLY A 1 92 ? 13.693 3.470 -4.053 1.00 90.38 92 GLY A N 1
ATOM 737 C CA . GLY A 1 92 ? 15.056 2.960 -3.925 1.00 90.38 92 GLY A CA 1
ATOM 738 C C . GLY A 1 92 ? 15.634 3.060 -2.517 1.00 90.38 92 GLY A C 1
ATOM 739 O O . GLY A 1 92 ? 16.848 3.206 -2.353 1.00 90.38 92 GLY A O 1
ATOM 740 N N . THR A 1 93 ? 14.784 2.985 -1.486 1.00 92.94 93 THR A N 1
ATOM 741 C CA . THR A 1 93 ? 15.251 2.876 -0.101 1.00 92.94 93 THR A CA 1
ATOM 742 C C . THR A 1 93 ? 16.150 1.645 0.012 1.00 92.94 93 THR A C 1
ATOM 744 O O . THR A 1 93 ? 15.748 0.538 -0.346 1.00 92.94 93 THR A O 1
ATOM 747 N N . LYS A 1 94 ? 17.391 1.854 0.465 1.00 91.38 94 LYS A N 1
ATOM 748 C CA . LYS A 1 94 ? 18.460 0.847 0.384 1.00 91.38 94 LYS A CA 1
ATOM 749 C C . LYS A 1 94 ? 18.226 -0.364 1.277 1.00 91.38 94 LYS A C 1
ATOM 751 O O . LYS A 1 94 ? 18.594 -1.465 0.900 1.00 91.38 94 LYS A O 1
ATOM 756 N N . GLU A 1 95 ? 17.622 -0.145 2.436 1.00 93.31 95 GLU A N 1
ATOM 757 C CA . GLU A 1 95 ? 17.416 -1.172 3.450 1.00 93.31 95 GLU A CA 1
ATOM 758 C C . GLU A 1 95 ? 15.978 -1.113 3.954 1.00 93.31 95 GLU A C 1
ATOM 760 O O . GLU A 1 95 ? 15.374 -0.041 4.039 1.00 93.31 95 GLU A O 1
ATOM 765 N N . SER A 1 96 ? 15.426 -2.278 4.276 1.00 96.81 96 SER A N 1
ATOM 766 C CA . SER A 1 96 ? 14.153 -2.378 4.982 1.00 96.81 96 SER A CA 1
ATOM 767 C C . SER A 1 96 ? 14.298 -1.785 6.383 1.00 96.81 96 SER A C 1
ATOM 769 O O . SER A 1 96 ? 15.256 -2.098 7.086 1.00 96.81 96 SER A O 1
ATOM 771 N N . ILE A 1 97 ? 13.331 -0.983 6.832 1.00 96.56 97 ILE A N 1
ATOM 772 C CA . ILE A 1 97 ? 13.331 -0.478 8.221 1.00 96.56 97 ILE A CA 1
ATOM 773 C C . ILE A 1 97 ? 12.890 -1.549 9.223 1.00 96.56 97 ILE A C 1
ATOM 775 O O . ILE A 1 97 ? 13.090 -1.402 10.426 1.00 96.56 97 ILE A O 1
ATOM 779 N N . PHE A 1 98 ? 12.280 -2.626 8.724 1.00 97.69 98 PHE A N 1
ATOM 780 C CA . PHE A 1 98 ? 11.849 -3.769 9.512 1.00 97.69 98 PHE A CA 1
ATOM 781 C C . PHE A 1 98 ? 12.752 -4.980 9.276 1.00 97.69 98 PHE A C 1
ATOM 783 O O . PHE A 1 98 ? 13.231 -5.216 8.168 1.00 97.69 98 PHE A O 1
ATOM 790 N N . ASN A 1 99 ? 12.908 -5.791 10.319 1.00 97.38 99 ASN A N 1
ATOM 791 C CA . ASN A 1 99 ? 13.414 -7.158 10.245 1.00 97.38 99 ASN A CA 1
ATOM 792 C C . ASN A 1 99 ? 12.287 -8.148 10.597 1.00 97.38 99 ASN A C 1
ATOM 794 O O . ASN A 1 99 ? 11.155 -7.737 10.839 1.00 97.38 99 ASN A O 1
ATOM 798 N N . ASP A 1 100 ? 12.585 -9.450 10.644 1.00 96.31 100 ASP A N 1
ATOM 799 C CA . ASP A 1 100 ? 11.589 -10.494 10.938 1.00 96.31 100 ASP A CA 1
ATOM 800 C C . ASP A 1 100 ? 10.791 -10.239 12.235 1.00 96.31 100 ASP A C 1
ATOM 802 O O . ASP A 1 100 ? 9.562 -10.351 12.256 1.00 96.31 100 ASP A O 1
ATOM 806 N N . SER A 1 101 ? 11.486 -9.837 13.304 1.00 98.31 101 SER A N 1
ATOM 807 C CA . SER A 1 101 ? 10.880 -9.569 14.610 1.00 98.31 101 SER A CA 1
ATOM 808 C C . SER A 1 101 ? 10.101 -8.258 14.609 1.00 98.31 101 SER A C 1
ATOM 810 O O . SER A 1 101 ? 8.958 -8.223 15.064 1.00 98.31 101 SER A O 1
ATOM 812 N N . THR A 1 102 ? 10.694 -7.174 14.099 1.00 98.50 102 THR A N 1
ATOM 813 C CA . THR A 1 102 ? 10.055 -5.851 14.155 1.00 98.50 102 THR A CA 1
ATOM 814 C C . THR A 1 102 ? 8.901 -5.720 13.164 1.00 98.50 102 THR A C 1
ATOM 816 O O . THR A 1 102 ? 7.940 -5.018 13.459 1.00 98.50 102 THR A O 1
ATOM 819 N N . ALA A 1 103 ? 8.913 -6.460 12.047 1.00 98.69 103 ALA A N 1
ATOM 820 C CA . ALA A 1 103 ? 7.767 -6.565 11.144 1.00 98.69 103 ALA A CA 1
ATOM 821 C C . ALA A 1 103 ? 6.564 -7.214 11.842 1.00 98.69 103 ALA A C 1
ATOM 823 O O . ALA A 1 103 ? 5.456 -6.682 11.771 1.00 98.69 103 ALA A O 1
ATOM 824 N N . TYR A 1 104 ? 6.781 -8.326 12.558 1.00 98.81 104 TYR A N 1
ATOM 825 C CA . TYR A 1 104 ? 5.735 -8.963 13.361 1.00 98.81 104 TYR A CA 1
ATOM 826 C C . TYR A 1 104 ? 5.208 -8.022 14.448 1.00 98.81 104 TYR A C 1
ATOM 828 O O . TYR A 1 104 ? 4.000 -7.838 14.557 1.00 98.81 104 TYR A O 1
ATOM 836 N N . GLN A 1 105 ? 6.098 -7.389 15.219 1.00 98.81 105 GLN A N 1
ATOM 837 C CA . GLN A 1 105 ? 5.709 -6.462 16.290 1.00 98.81 105 GLN A CA 1
ATOM 838 C C . GLN A 1 105 ? 4.912 -5.270 15.756 1.00 98.81 105 GLN A C 1
ATOM 840 O O . GLN A 1 105 ? 3.914 -4.887 16.357 1.00 98.81 105 GLN A O 1
ATOM 845 N N . TRP A 1 106 ? 5.309 -4.719 14.609 1.00 98.75 106 TRP A N 1
ATOM 846 C CA . TRP A 1 106 ? 4.582 -3.637 13.953 1.00 98.75 106 TRP A CA 1
ATOM 847 C C . TRP A 1 106 ? 3.178 -4.058 13.519 1.00 98.75 106 TRP A C 1
ATOM 849 O O . TRP A 1 106 ? 2.202 -3.362 13.796 1.00 98.75 106 TRP A O 1
ATOM 859 N N . GLY A 1 107 ? 3.066 -5.228 12.885 1.00 98.75 107 GLY A N 1
ATOM 860 C CA . GLY A 1 107 ? 1.774 -5.805 12.530 1.00 98.75 107 GLY A CA 1
ATOM 861 C C . GLY A 1 107 ? 0.890 -6.044 13.754 1.00 98.75 107 GLY A C 1
ATOM 862 O O . GLY A 1 107 ? -0.280 -5.673 13.746 1.00 98.75 107 GLY A O 1
ATOM 863 N N . HIS A 1 108 ? 1.461 -6.603 14.823 1.00 98.81 108 HIS A N 1
ATOM 864 C CA . HIS A 1 108 ? 0.756 -6.848 16.078 1.00 98.81 108 HIS A CA 1
ATOM 865 C C . HIS A 1 108 ? 0.261 -5.551 16.714 1.00 98.81 108 HIS A C 1
ATOM 867 O O . HIS A 1 108 ? -0.912 -5.464 17.052 1.00 98.81 108 HIS A O 1
ATOM 873 N N . TYR A 1 109 ? 1.109 -4.523 16.810 1.00 98.81 109 TYR A N 1
ATOM 874 C CA . TYR A 1 109 ? 0.733 -3.216 17.356 1.00 98.81 109 TYR A CA 1
ATOM 875 C C . TYR A 1 109 ? -0.472 -2.613 16.620 1.00 98.81 109 TYR A C 1
ATOM 877 O O . TYR A 1 109 ? -1.434 -2.174 17.247 1.00 98.81 109 TYR A O 1
ATOM 885 N N . LEU A 1 110 ? -0.464 -2.636 15.283 1.00 98.75 110 LEU A N 1
ATOM 886 C CA . LEU A 1 110 ? -1.575 -2.103 14.490 1.00 98.75 110 LEU A CA 1
ATOM 887 C C . LEU A 1 110 ? -2.831 -2.980 14.550 1.00 98.75 110 LEU A C 1
ATOM 889 O O . LEU A 1 110 ? -3.938 -2.446 14.557 1.00 98.75 110 LEU A O 1
ATOM 893 N N . GLY A 1 111 ? -2.681 -4.306 14.570 1.00 98.62 111 GLY A N 1
ATOM 894 C CA . GLY A 1 111 ? -3.805 -5.230 14.738 1.00 98.62 111 GLY A CA 1
ATOM 895 C C . GLY A 1 111 ? -4.462 -5.088 16.111 1.00 98.62 111 GLY A C 1
ATOM 896 O O . GLY A 1 111 ? -5.684 -5.128 16.213 1.00 98.62 111 GLY A O 1
ATOM 897 N N . GLU A 1 112 ? -3.656 -4.852 17.147 1.00 98.56 112 GLU A N 1
ATOM 898 C CA . GLU A 1 112 ? -4.118 -4.650 18.516 1.00 98.56 112 GLU A CA 1
ATOM 899 C C . GLU A 1 112 ? -4.830 -3.305 18.680 1.00 98.56 112 GLU A C 1
ATOM 901 O O . GLU A 1 112 ? -5.916 -3.255 19.254 1.00 98.56 112 GLU A O 1
ATOM 906 N N . ARG A 1 113 ? -4.249 -2.227 18.137 1.00 98.50 113 ARG A N 1
ATOM 907 C CA . ARG A 1 113 ? -4.801 -0.869 18.251 1.00 98.50 113 ARG A CA 1
ATOM 908 C C . ARG A 1 113 ? -6.030 -0.641 17.369 1.00 98.50 113 ARG A C 1
ATOM 910 O O . ARG A 1 113 ? -6.921 0.111 17.748 1.00 98.50 113 ARG A O 1
ATOM 917 N N . TYR A 1 114 ? -6.089 -1.286 16.203 1.00 98.38 114 TYR A N 1
ATOM 918 C CA . TYR A 1 114 ? -7.135 -1.067 15.197 1.00 98.38 114 TYR A CA 1
ATOM 919 C C . TYR A 1 114 ? -7.821 -2.367 14.756 1.00 98.38 114 TYR A C 1
ATOM 921 O O . TYR A 1 114 ? -7.819 -2.674 13.560 1.00 98.38 114 TYR A O 1
ATOM 929 N N . PRO A 1 115 ? -8.400 -3.169 15.660 1.00 97.75 115 PRO A N 1
ATOM 930 C CA . PRO A 1 115 ? -8.987 -4.455 15.297 1.00 97.75 115 PRO A CA 1
ATOM 931 C C . PRO A 1 115 ? -10.173 -4.292 14.330 1.00 97.75 115 PRO A C 1
ATOM 933 O O . PRO A 1 115 ? -10.923 -3.319 14.405 1.00 97.75 115 PRO A O 1
ATOM 936 N N . GLY A 1 116 ? -10.328 -5.214 13.374 1.00 96.62 116 GLY A N 1
ATOM 937 C CA . GLY A 1 116 ? -11.424 -5.206 12.395 1.00 96.62 116 GLY A CA 1
ATOM 938 C C . GLY A 1 116 ? -11.292 -4.193 11.248 1.00 96.62 116 GLY A C 1
ATOM 939 O O . GLY A 1 116 ? -12.003 -4.303 10.249 1.00 96.62 116 GLY A O 1
ATOM 940 N N . ILE A 1 117 ? -10.370 -3.230 11.335 1.00 98.00 117 ILE A N 1
ATOM 941 C CA . ILE A 1 117 ? -10.037 -2.331 10.219 1.00 98.00 117 ILE A CA 1
ATOM 942 C C . ILE A 1 117 ? -9.256 -3.107 9.145 1.00 98.00 117 ILE A C 1
ATOM 944 O O . ILE A 1 117 ? -8.320 -3.807 9.514 1.00 98.00 117 ILE A O 1
ATOM 948 N N . PRO A 1 118 ? -9.544 -2.998 7.835 1.00 98.56 118 PRO A N 1
ATOM 949 C CA . PRO A 1 118 ? -8.732 -3.655 6.810 1.00 98.56 118 PRO A CA 1
ATOM 950 C C . PRO A 1 118 ? -7.271 -3.192 6.814 1.00 98.56 118 PRO A C 1
ATOM 952 O O . PRO A 1 118 ? -6.995 -1.989 6.872 1.00 98.56 118 PRO A O 1
ATOM 955 N N . LYS A 1 119 ? -6.335 -4.145 6.718 1.00 98.75 119 LYS A N 1
ATOM 956 C CA . LYS A 1 119 ? -4.897 -3.873 6.562 1.00 98.75 119 LYS A CA 1
ATOM 957 C C . LYS A 1 119 ? -4.513 -4.154 5.120 1.00 98.75 119 LYS A C 1
ATOM 959 O O . LYS A 1 119 ? -4.616 -5.282 4.643 1.00 98.75 119 LYS A O 1
ATOM 964 N N . VAL A 1 120 ? -4.061 -3.112 4.440 1.00 98.75 120 VAL A N 1
ATOM 965 C CA . VAL A 1 120 ? -3.602 -3.159 3.056 1.00 98.75 120 VAL A CA 1
ATOM 966 C C . VAL A 1 120 ? -2.076 -3.180 3.077 1.00 98.75 120 VAL A C 1
ATOM 968 O O . VAL A 1 120 ? -1.427 -2.150 3.222 1.00 98.75 120 VAL A O 1
ATOM 971 N N . LEU A 1 121 ? -1.496 -4.377 3.029 1.00 98.69 121 LEU A N 1
ATOM 972 C CA . LEU A 1 121 ? -0.047 -4.579 2.945 1.00 98.69 121 LEU A CA 1
ATOM 973 C C . LEU A 1 121 ? 0.473 -4.183 1.555 1.00 98.69 121 LEU A C 1
ATOM 975 O O . LEU A 1 121 ? -0.315 -3.922 0.651 1.00 98.69 121 LEU A O 1
ATOM 979 N N . GLY A 1 122 ? 1.790 -4.143 1.366 1.00 97.62 122 GLY A N 1
ATOM 980 C CA . GLY A 1 122 ? 2.390 -3.634 0.132 1.00 97.62 122 GLY A CA 1
ATOM 981 C C . GLY A 1 122 ? 2.444 -2.106 0.137 1.00 97.62 122 GLY A C 1
ATOM 982 O O . GLY A 1 122 ? 3.114 -1.514 0.981 1.00 97.62 122 GLY A O 1
ATOM 983 N N . GLY A 1 123 ? 1.749 -1.472 -0.806 1.00 97.12 123 GLY A N 1
ATOM 984 C CA . GLY A 1 123 ? 1.794 -0.027 -1.039 1.00 97.12 123 GLY A CA 1
ATOM 985 C C . GLY A 1 123 ? 2.737 0.265 -2.195 1.00 97.12 123 GLY A C 1
ATOM 986 O O . GLY A 1 123 ? 3.926 0.505 -1.975 1.00 97.12 123 GLY A O 1
ATOM 987 N N . ASP A 1 124 ? 2.182 0.157 -3.402 1.00 97.00 124 ASP A N 1
ATOM 988 C CA . ASP A 1 124 ? 2.851 0.296 -4.699 1.00 97.00 124 ASP A CA 1
ATOM 989 C C . ASP A 1 124 ? 4.190 -0.463 -4.769 1.00 97.00 124 ASP A C 1
ATOM 991 O O . ASP A 1 124 ? 5.270 0.082 -5.013 1.00 97.00 124 ASP A O 1
ATOM 995 N N . THR A 1 125 ? 4.142 -1.761 -4.451 1.00 97.44 125 THR A N 1
ATOM 996 C CA . THR A 1 125 ? 5.310 -2.642 -4.533 1.00 97.44 125 THR A CA 1
ATOM 997 C C . THR A 1 125 ? 4.932 -4.110 -4.627 1.00 97.44 125 THR A C 1
ATOM 999 O O . THR A 1 125 ? 3.860 -4.486 -4.181 1.00 97.44 125 THR A O 1
ATOM 1002 N N . ASN A 1 126 ? 5.845 -4.959 -5.102 1.00 97.81 126 ASN A N 1
ATOM 1003 C CA . ASN A 1 126 ? 5.716 -6.416 -5.037 1.00 97.81 126 ASN A CA 1
ATOM 1004 C C . ASN A 1 126 ? 6.627 -7.000 -3.945 1.00 97.81 126 ASN A C 1
ATOM 1006 O O . ASN A 1 126 ? 7.628 -6.389 -3.563 1.00 97.81 126 ASN A O 1
ATOM 1010 N N . CYS A 1 127 ? 6.326 -8.212 -3.461 1.00 97.62 127 CYS A N 1
ATOM 1011 C CA . CYS A 1 127 ? 7.193 -8.894 -2.489 1.00 97.62 127 CYS A CA 1
ATOM 1012 C C . CYS A 1 127 ? 8.586 -9.210 -3.051 1.00 97.62 127 CYS A C 1
ATOM 1014 O O . CYS A 1 127 ? 9.569 -9.150 -2.310 1.00 97.62 127 CYS A O 1
ATOM 1016 N N . ILE A 1 128 ? 8.661 -9.514 -4.349 1.00 97.25 128 ILE A N 1
ATOM 1017 C CA . ILE A 1 128 ? 9.905 -9.758 -5.078 1.00 97.25 128 ILE A CA 1
ATOM 1018 C C . ILE A 1 128 ? 10.157 -8.556 -5.993 1.00 97.25 128 ILE A C 1
ATOM 1020 O O . ILE A 1 128 ? 9.350 -8.283 -6.885 1.00 97.25 128 ILE A O 1
ATOM 1024 N N . TRP A 1 129 ? 11.241 -7.815 -5.756 1.00 96.25 129 TRP A N 1
ATOM 1025 C CA . TRP A 1 129 ? 11.477 -6.511 -6.387 1.00 96.25 129 TRP A CA 1
ATOM 1026 C C . TRP A 1 129 ? 12.963 -6.220 -6.630 1.00 96.25 129 TRP A C 1
ATOM 1028 O O . TRP A 1 129 ? 13.835 -6.911 -6.113 1.00 96.25 129 TRP A O 1
ATOM 1038 N N . VAL A 1 130 ? 13.257 -5.171 -7.403 1.00 96.19 130 VAL A N 1
ATOM 1039 C CA . VAL A 1 130 ? 14.613 -4.643 -7.606 1.00 96.19 130 VAL A CA 1
ATOM 1040 C C . VAL A 1 130 ? 14.669 -3.196 -7.110 1.00 96.19 130 VAL A C 1
ATOM 1042 O O . VAL A 1 130 ? 14.043 -2.303 -7.684 1.00 96.19 130 VAL A O 1
ATOM 1045 N N . ARG A 1 131 ? 15.444 -2.924 -6.054 1.00 95.31 131 ARG A N 1
ATOM 1046 C CA . ARG A 1 131 ? 15.451 -1.606 -5.382 1.00 95.31 131 ARG A CA 1
ATOM 1047 C C . ARG A 1 131 ? 15.830 -0.441 -6.288 1.00 95.31 131 ARG A C 1
ATOM 1049 O O . ARG A 1 131 ? 15.319 0.658 -6.116 1.00 95.31 131 ARG A O 1
ATOM 1056 N N . ASN A 1 132 ? 16.733 -0.645 -7.244 1.00 96.12 132 ASN A N 1
ATOM 1057 C CA . ASN A 1 132 ? 17.202 0.432 -8.115 1.00 96.12 132 ASN A CA 1
ATOM 1058 C C . ASN A 1 132 ? 16.385 0.576 -9.412 1.00 96.12 132 ASN A C 1
ATOM 1060 O O . ASN A 1 132 ? 16.869 1.245 -10.322 1.00 96.12 132 ASN A O 1
ATOM 1064 N N . THR A 1 133 ? 15.180 -0.006 -9.511 1.00 95.56 133 THR A N 1
ATOM 1065 C CA . THR A 1 133 ? 14.350 0.026 -10.735 1.00 95.56 133 THR A CA 1
ATOM 1066 C C . THR A 1 133 ? 14.199 1.442 -11.298 1.00 95.56 133 THR A C 1
ATOM 1068 O O . THR A 1 133 ? 14.563 1.678 -12.446 1.00 95.56 133 THR A O 1
ATOM 1071 N N . THR A 1 134 ? 13.800 2.420 -10.479 1.00 94.44 134 THR A N 1
ATOM 1072 C CA . THR A 1 134 ? 13.665 3.825 -10.910 1.00 94.44 134 THR A CA 1
ATOM 1073 C C . THR A 1 134 ? 14.978 4.403 -11.447 1.00 94.44 134 THR A C 1
ATOM 1075 O O . THR A 1 134 ? 15.002 5.051 -12.491 1.00 94.44 134 THR A O 1
ATOM 1078 N N . ALA A 1 135 ? 16.102 4.142 -10.772 1.00 95.94 135 ALA A N 1
ATOM 1079 C CA . ALA A 1 135 ? 17.411 4.615 -11.220 1.00 95.94 135 ALA A CA 1
ATOM 1080 C C . ALA A 1 135 ? 17.851 3.942 -12.534 1.00 95.94 135 ALA A C 1
ATOM 1082 O O . ALA A 1 135 ? 18.452 4.593 -13.388 1.00 95.94 135 ALA A O 1
ATOM 1083 N N . ALA A 1 136 ? 17.528 2.658 -12.714 1.00 95.81 136 ALA A N 1
ATOM 1084 C CA . ALA A 1 136 ? 17.792 1.919 -13.942 1.00 95.81 136 ALA A CA 1
ATOM 1085 C C . ALA A 1 136 ? 16.973 2.471 -15.118 1.00 95.81 136 ALA A C 1
ATOM 1087 O O . ALA A 1 136 ? 17.531 2.683 -16.195 1.00 95.81 136 ALA A O 1
ATOM 1088 N N . MET A 1 137 ? 15.690 2.781 -14.898 1.00 93.81 137 MET A N 1
ATOM 1089 C CA . MET A 1 137 ? 14.818 3.402 -15.901 1.00 93.81 137 MET A CA 1
ATOM 1090 C C . MET A 1 137 ? 15.337 4.778 -16.331 1.00 93.81 137 MET A C 1
ATOM 1092 O O . MET A 1 137 ? 15.462 5.036 -17.526 1.00 93.81 137 MET A O 1
ATOM 1096 N N . LEU A 1 138 ? 15.724 5.632 -15.376 1.00 93.44 138 LEU A N 1
ATOM 1097 C CA . LEU A 1 138 ? 16.305 6.948 -15.673 1.00 93.44 138 LEU A CA 1
ATOM 1098 C C . LEU A 1 138 ? 17.631 6.838 -16.442 1.00 93.44 138 LEU A C 1
ATOM 1100 O O . LEU A 1 138 ? 17.860 7.579 -17.398 1.00 93.44 138 LEU A O 1
ATOM 1104 N N . SER A 1 139 ? 18.495 5.897 -16.052 1.00 95.38 139 SER A N 1
ATOM 1105 C CA . SER A 1 139 ? 19.762 5.632 -16.745 1.00 95.38 139 SER A CA 1
ATOM 1106 C C . SER A 1 139 ? 19.532 5.169 -18.188 1.00 95.38 139 SER A C 1
ATOM 1108 O O . SER A 1 139 ? 20.181 5.662 -19.112 1.00 95.38 139 SER A O 1
ATOM 1110 N N . TYR A 1 140 ? 18.565 4.271 -18.400 1.00 95.38 140 TYR A N 1
ATOM 1111 C CA . TYR A 1 140 ? 18.199 3.796 -19.732 1.00 95.38 140 TYR A CA 1
ATOM 1112 C C 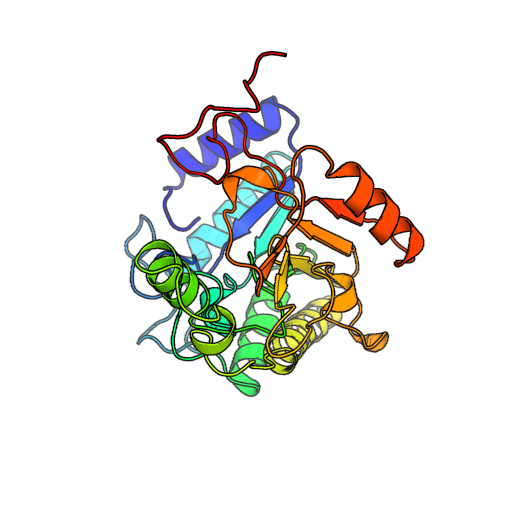. TYR A 1 140 ? 17.611 4.907 -20.605 1.00 95.38 140 TYR A C 1
ATOM 1114 O O . TYR A 1 140 ? 18.013 5.050 -21.756 1.00 95.38 140 TYR A O 1
ATOM 1122 N N . ALA A 1 141 ? 16.712 5.731 -20.059 1.00 91.94 141 ALA A N 1
ATOM 1123 C CA . ALA A 1 141 ? 16.132 6.862 -20.782 1.00 91.94 141 ALA A CA 1
ATOM 1124 C C . ALA A 1 141 ? 17.208 7.854 -21.262 1.00 91.94 141 ALA A C 1
ATOM 1126 O O . ALA A 1 141 ? 17.108 8.395 -22.361 1.00 91.94 141 ALA A O 1
ATOM 1127 N N . ALA A 1 142 ? 18.272 8.050 -20.474 1.00 93.19 142 ALA A N 1
ATOM 1128 C CA . ALA A 1 142 ? 19.409 8.884 -20.857 1.00 93.19 142 ALA A CA 1
ATOM 1129 C C . ALA A 1 142 ? 20.337 8.228 -21.901 1.00 93.19 142 ALA A C 1
ATOM 1131 O O . ALA A 1 142 ? 21.016 8.938 -22.645 1.00 93.19 142 ALA A O 1
ATOM 1132 N N . ASN A 1 143 ? 20.399 6.893 -21.961 1.00 91.88 143 ASN A N 1
ATOM 1133 C CA . ASN A 1 143 ? 21.226 6.153 -22.916 1.00 91.88 143 ASN A CA 1
ATOM 1134 C C . ASN A 1 143 ? 20.598 4.795 -23.302 1.00 91.88 143 ASN A C 1
ATOM 1136 O O . ASN A 1 143 ? 20.966 3.759 -22.738 1.00 91.88 143 ASN A O 1
ATOM 1140 N N . PRO A 1 144 ? 19.708 4.761 -24.310 1.00 91.88 144 PRO A N 1
ATOM 1141 C CA . PRO A 1 144 ? 18.943 3.560 -24.652 1.00 91.88 144 PRO A CA 1
ATOM 1142 C C . PRO A 1 144 ? 19.733 2.506 -25.453 1.00 91.88 144 PRO A C 1
ATOM 1144 O O . PRO A 1 144 ? 19.160 1.516 -25.901 1.00 91.88 144 PRO A O 1
ATOM 1147 N N . ASN A 1 145 ? 21.047 2.687 -25.637 1.00 93.38 145 ASN A N 1
ATOM 1148 C CA . ASN A 1 145 ? 21.905 1.810 -26.449 1.00 93.38 145 ASN A CA 1
ATOM 1149 C C . ASN A 1 145 ? 22.539 0.648 -25.659 1.00 93.38 145 ASN A C 1
ATOM 1151 O O . ASN A 1 145 ? 23.492 0.022 -26.126 1.00 93.38 145 ASN A O 1
ATOM 1155 N N . VAL A 1 146 ? 22.047 0.375 -24.452 1.00 93.75 146 VAL A N 1
ATOM 1156 C CA . VAL A 1 146 ? 22.485 -0.736 -23.595 1.00 93.75 146 VAL A CA 1
ATOM 1157 C C . VAL A 1 146 ? 21.330 -1.703 -23.370 1.00 93.75 146 VAL A C 1
ATOM 1159 O O . VAL A 1 146 ? 20.171 -1.310 -23.465 1.00 93.75 146 VAL A O 1
ATOM 1162 N N . ASP A 1 147 ? 21.624 -2.962 -23.036 1.00 94.75 147 ASP A N 1
ATOM 1163 C CA . ASP A 1 147 ? 20.579 -3.874 -22.566 1.00 94.75 147 ASP A CA 1
ATOM 1164 C C . ASP A 1 147 ? 20.059 -3.379 -21.202 1.00 94.75 147 ASP A C 1
ATOM 1166 O O . ASP A 1 147 ? 20.816 -3.429 -20.223 1.00 94.75 147 ASP A O 1
ATOM 1170 N N . PRO A 1 148 ? 18.799 -2.913 -21.097 1.00 95.06 148 PRO A N 1
ATOM 1171 C CA . PRO A 1 148 ? 18.273 -2.310 -19.873 1.00 95.06 148 PRO A CA 1
ATOM 1172 C C . PRO A 1 148 ? 18.293 -3.265 -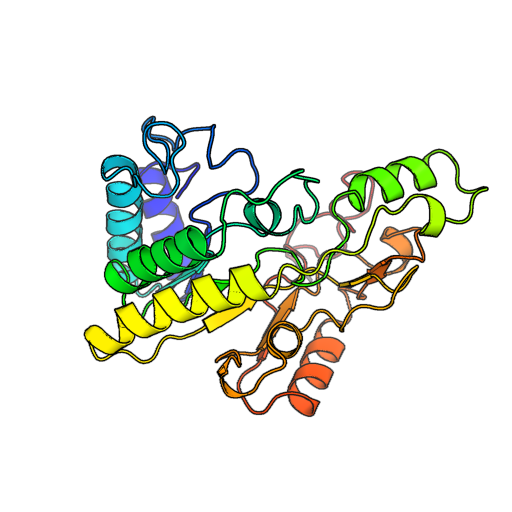18.674 1.00 95.06 148 PRO A C 1
ATOM 1174 O O . PRO A 1 148 ? 18.400 -2.815 -17.535 1.00 95.06 148 PRO A O 1
ATOM 1177 N N . ALA A 1 149 ? 18.262 -4.584 -18.902 1.00 95.62 149 ALA A N 1
ATOM 1178 C CA . ALA A 1 149 ? 18.340 -5.563 -17.818 1.00 95.62 149 ALA A CA 1
ATOM 1179 C C . ALA A 1 149 ? 19.683 -5.508 -17.067 1.00 95.62 149 ALA A C 1
ATOM 1181 O O . ALA A 1 149 ? 19.739 -5.873 -15.897 1.00 95.62 149 ALA A O 1
ATOM 1182 N N . THR A 1 150 ? 20.753 -5.025 -17.709 1.00 95.81 150 THR A N 1
ATOM 1183 C CA . THR A 1 150 ? 22.083 -4.881 -17.086 1.00 95.81 150 THR A CA 1
ATOM 1184 C C . THR A 1 150 ? 22.184 -3.689 -16.134 1.00 95.81 150 THR A C 1
ATOM 1186 O O . THR A 1 150 ? 23.137 -3.599 -15.364 1.00 95.81 150 THR A O 1
ATOM 1189 N N . LEU A 1 151 ? 21.204 -2.779 -16.167 1.00 96.69 151 LEU A N 1
ATOM 1190 C CA . LEU A 1 151 ? 21.126 -1.617 -15.278 1.00 96.69 151 LEU A CA 1
ATOM 1191 C C . LEU A 1 151 ? 20.425 -1.944 -13.952 1.00 96.69 151 LEU A C 1
ATOM 1193 O O . LEU A 1 151 ? 20.541 -1.192 -12.982 1.00 96.69 151 LEU A O 1
ATOM 1197 N N . LEU A 1 152 ? 19.688 -3.055 -13.909 1.00 96.88 152 LEU A N 1
ATOM 1198 C CA . LEU A 1 152 ? 19.007 -3.526 -12.713 1.00 96.88 152 LEU A CA 1
ATOM 1199 C C . LEU A 1 152 ? 19.994 -4.180 -11.744 1.00 96.88 152 LEU A C 1
ATOM 1201 O O . LEU A 1 152 ? 20.903 -4.914 -12.127 1.00 96.88 152 LEU A O 1
ATOM 1205 N N . GLY A 1 153 ? 19.788 -3.895 -10.464 1.00 95.12 153 GLY A N 1
ATOM 1206 C CA . GLY A 1 153 ? 20.436 -4.573 -9.357 1.00 95.12 153 GLY A CA 1
ATOM 1207 C C . GLY A 1 153 ? 19.860 -5.975 -9.134 1.00 95.12 153 GLY A C 1
ATOM 1208 O O . GLY A 1 153 ? 19.090 -6.485 -9.953 1.00 95.12 153 GLY A O 1
ATOM 1209 N N . PRO A 1 154 ? 20.228 -6.623 -8.018 1.00 94.69 154 PRO A N 1
ATOM 1210 C CA . PRO A 1 154 ? 19.707 -7.942 -7.697 1.00 94.69 154 PRO A CA 1
ATOM 1211 C C . PRO A 1 154 ? 18.192 -7.902 -7.472 1.00 94.69 154 PRO A C 1
ATOM 1213 O O . PRO A 1 154 ? 17.650 -6.939 -6.927 1.00 94.69 154 PRO A O 1
ATOM 1216 N N . VAL A 1 155 ? 17.528 -8.988 -7.868 1.00 95.31 155 VAL A N 1
ATOM 1217 C CA . VAL A 1 155 ? 16.149 -9.267 -7.466 1.00 95.31 155 VAL A CA 1
ATOM 1218 C C . VAL A 1 155 ? 16.171 -9.723 -6.010 1.00 95.31 155 VAL A C 1
ATOM 1220 O O . VAL A 1 155 ? 16.854 -10.688 -5.667 1.00 95.31 155 VAL A O 1
ATOM 1223 N N . GLU A 1 156 ? 15.438 -9.018 -5.160 1.00 96.06 156 GLU A N 1
ATOM 1224 C CA . GLU A 1 156 ? 15.322 -9.279 -3.730 1.00 96.06 156 GLU A CA 1
ATOM 1225 C C . GLU A 1 156 ? 13.943 -9.845 -3.402 1.00 96.06 156 GLU A C 1
ATOM 1227 O O . GLU A 1 156 ? 12.931 -9.353 -3.899 1.00 96.06 156 GLU A O 1
ATOM 1232 N N . ASP A 1 157 ? 13.902 -10.847 -2.524 1.00 97.00 157 ASP A N 1
ATOM 1233 C CA . ASP A 1 157 ? 12.666 -11.409 -1.983 1.00 97.00 157 ASP A CA 1
ATOM 1234 C C . ASP A 1 157 ? 12.440 -10.903 -0.550 1.00 97.00 157 ASP A C 1
ATOM 1236 O O . ASP A 1 157 ? 13.163 -11.252 0.385 1.00 97.00 157 ASP A O 1
ATOM 1240 N N . THR A 1 158 ? 11.413 -10.073 -0.385 1.00 97.50 158 THR A N 1
ATOM 1241 C CA . THR A 1 158 ? 10.974 -9.520 0.906 1.00 97.50 158 THR A CA 1
ATOM 1242 C C . THR A 1 158 ? 9.667 -10.132 1.405 1.00 97.50 158 THR A C 1
ATOM 1244 O O . THR A 1 158 ? 9.093 -9.639 2.378 1.00 97.50 158 THR A O 1
ATOM 1247 N N . THR A 1 159 ? 9.193 -11.224 0.791 1.00 97.75 159 THR A N 1
ATOM 1248 C CA . THR A 1 159 ? 7.928 -11.899 1.140 1.00 97.75 159 THR A CA 1
ATOM 1249 C C . THR A 1 159 ? 7.840 -12.200 2.634 1.00 97.75 159 THR A C 1
ATOM 1251 O O . THR A 1 159 ? 6.791 -12.004 3.250 1.00 97.75 159 THR A O 1
ATOM 1254 N N . TYR A 1 160 ? 8.954 -12.614 3.249 1.00 97.62 160 TYR A N 1
ATOM 1255 C CA . TYR A 1 160 ? 8.989 -12.936 4.673 1.00 97.62 160 TYR A CA 1
ATOM 1256 C C . TYR A 1 160 ? 8.584 -11.742 5.553 1.00 97.62 160 TYR A C 1
ATOM 1258 O O . TYR A 1 160 ? 7.768 -11.922 6.449 1.00 97.62 160 TYR A O 1
ATOM 1266 N N . LEU A 1 161 ? 9.040 -10.515 5.273 1.00 98.44 161 LEU A N 1
ATOM 1267 C CA . LEU A 1 161 ? 8.689 -9.331 6.075 1.00 98.44 161 LEU A CA 1
ATOM 1268 C C . LEU A 1 161 ? 7.184 -9.055 6.047 1.00 98.44 161 LEU A C 1
ATOM 1270 O O . LEU A 1 161 ? 6.572 -8.787 7.082 1.00 98.44 161 LEU A O 1
ATOM 1274 N N . TRP A 1 162 ? 6.574 -9.185 4.872 1.00 98.44 162 TRP A N 1
ATOM 1275 C CA . TRP A 1 162 ? 5.137 -9.014 4.691 1.00 98.44 162 TRP A CA 1
ATOM 1276 C C . TRP A 1 162 ? 4.330 -10.097 5.415 1.00 98.44 162 TRP A C 1
ATOM 1278 O O . TRP A 1 162 ? 3.365 -9.780 6.111 1.00 98.44 162 TRP A O 1
ATOM 1288 N N . VAL A 1 163 ? 4.760 -11.360 5.332 1.00 98.38 163 VAL A N 1
ATOM 1289 C CA . VAL A 1 163 ? 4.134 -12.485 6.049 1.00 98.38 163 VAL A CA 1
ATOM 1290 C C . VAL A 1 163 ? 4.259 -12.325 7.565 1.00 98.38 163 VAL A C 1
ATOM 1292 O O . VAL A 1 163 ? 3.300 -12.603 8.290 1.00 98.38 163 VAL A O 1
ATOM 1295 N N . ARG A 1 164 ? 5.402 -11.846 8.071 1.00 98.56 164 ARG A N 1
ATOM 1296 C CA . ARG A 1 164 ? 5.590 -11.574 9.505 1.00 98.56 164 ARG A CA 1
ATOM 1297 C C . ARG A 1 164 ? 4.674 -10.459 9.982 1.00 98.56 164 ARG A C 1
ATOM 1299 O O . ARG A 1 164 ? 3.994 -10.640 10.989 1.00 98.56 164 ARG A O 1
ATOM 1306 N N . MET A 1 165 ? 4.583 -9.363 9.230 1.00 98.69 165 MET A N 1
ATOM 1307 C CA . MET A 1 165 ? 3.657 -8.268 9.527 1.00 98.69 165 MET A CA 1
ATOM 1308 C C . MET A 1 165 ? 2.201 -8.746 9.529 1.00 98.69 165 MET A C 1
ATOM 1310 O O . MET A 1 165 ? 1.472 -8.508 10.489 1.00 98.69 165 MET A O 1
ATOM 1314 N N . ARG A 1 166 ? 1.797 -9.509 8.509 1.00 98.44 166 ARG A N 1
ATOM 1315 C CA . ARG A 1 166 ? 0.474 -10.142 8.434 1.00 98.44 166 ARG A CA 1
ATOM 1316 C C . ARG A 1 166 ? 0.192 -11.052 9.631 1.00 98.44 166 ARG A C 1
ATOM 1318 O O . ARG A 1 166 ? -0.903 -11.012 10.182 1.00 98.44 166 ARG A O 1
ATOM 1325 N N . SER A 1 167 ? 1.165 -11.869 10.030 1.00 98.50 167 SER A N 1
ATOM 1326 C CA . SER A 1 167 ? 1.040 -12.769 11.183 1.00 98.50 167 SER A CA 1
ATOM 1327 C C . SER A 1 167 ? 0.805 -11.989 12.473 1.00 98.50 167 SER A C 1
ATOM 1329 O O . SER A 1 167 ? -0.111 -12.322 13.215 1.00 98.50 167 SER A O 1
ATOM 1331 N N . GLY A 1 168 ? 1.550 -10.899 12.685 1.00 98.62 168 GLY A N 1
ATOM 1332 C CA . GLY A 1 168 ? 1.346 -10.011 13.828 1.00 98.62 168 GLY A CA 1
ATOM 1333 C C . GLY A 1 168 ? -0.071 -9.441 13.878 1.00 98.62 168 GLY A C 1
ATOM 1334 O O . GLY A 1 168 ? -0.734 -9.550 14.906 1.00 98.62 168 GLY A O 1
ATOM 1335 N N . VAL A 1 169 ? -0.564 -8.907 12.751 1.00 98.75 169 VAL A N 1
ATOM 1336 C CA . VAL A 1 169 ? -1.948 -8.403 12.638 1.00 98.75 169 VAL A CA 1
ATOM 1337 C C . VAL A 1 169 ? -2.949 -9.501 12.997 1.00 98.75 169 VAL A C 1
ATOM 1339 O O . VAL A 1 169 ? -3.851 -9.289 13.802 1.00 98.75 169 VAL A O 1
ATOM 1342 N N . LYS A 1 170 ? -2.773 -10.691 12.418 1.00 98.25 170 LYS A N 1
ATOM 1343 C CA . LYS A 1 170 ? -3.679 -11.824 12.601 1.00 98.25 170 LYS A CA 1
ATOM 1344 C C . LYS A 1 170 ? -3.745 -12.304 14.042 1.00 98.25 170 LYS A C 1
ATOM 1346 O O . LYS A 1 170 ? -4.844 -12.552 14.529 1.00 98.25 170 LYS A O 1
ATOM 1351 N N . ASP A 1 171 ? -2.608 -12.439 14.708 1.00 98.56 171 ASP A N 1
ATOM 1352 C CA . ASP A 1 171 ? -2.567 -12.911 16.089 1.00 98.56 171 ASP A CA 1
ATOM 1353 C C . ASP A 1 171 ? -3.195 -11.877 17.036 1.00 98.56 171 ASP A C 1
ATOM 1355 O O . ASP A 1 171 ? -4.032 -12.237 17.872 1.00 98.56 171 ASP A O 1
ATOM 1359 N N . ALA A 1 172 ? -2.889 -10.590 16.837 1.00 98.69 172 ALA A N 1
ATOM 1360 C CA . ALA A 1 172 ? -3.462 -9.501 17.620 1.00 98.69 172 ALA A CA 1
ATOM 1361 C C . ALA A 1 172 ? -4.987 -9.396 17.451 1.00 98.69 172 ALA A C 1
ATOM 1363 O O . ALA A 1 172 ? -5.721 -9.348 18.438 1.00 98.69 172 ALA A O 1
ATOM 1364 N N . GLU A 1 173 ? -5.491 -9.425 16.217 1.00 98.62 173 GLU A N 1
ATOM 1365 C CA . GLU A 1 173 ? -6.929 -9.309 15.948 1.00 98.62 173 GLU A CA 1
ATOM 1366 C C . GLU A 1 173 ? -7.723 -10.525 16.424 1.00 98.62 173 GLU A C 1
ATOM 1368 O O . GLU A 1 173 ? -8.789 -10.375 17.030 1.00 98.62 173 GLU A O 1
ATOM 1373 N N . LYS A 1 174 ? -7.181 -11.735 16.240 1.00 97.88 174 LYS A N 1
ATOM 1374 C CA . LYS A 1 174 ? -7.815 -12.961 16.740 1.00 97.88 174 LYS A CA 1
ATOM 1375 C C . LYS A 1 174 ? -7.939 -12.973 18.254 1.00 97.88 174 LYS A C 1
ATOM 1377 O O . LYS A 1 174 ? -8.950 -13.454 18.764 1.00 97.88 174 LYS A O 1
ATOM 1382 N N . SER A 1 175 ? -6.955 -12.426 18.970 1.00 98.00 175 SER A N 1
ATOM 1383 C CA . SER A 1 175 ? -7.023 -12.303 20.431 1.00 98.00 175 SER A CA 1
ATOM 1384 C C . SER A 1 175 ? -8.200 -11.433 20.903 1.00 98.00 175 SER A C 1
ATOM 1386 O O . SER A 1 175 ? -8.688 -11.611 22.016 1.00 98.00 175 SER A O 1
ATOM 1388 N N . GLN A 1 176 ? -8.709 -10.562 20.024 1.00 98.00 176 GLN A N 1
ATOM 1389 C CA . GLN A 1 176 ? -9.864 -9.693 20.255 1.00 98.00 176 GLN A CA 1
ATOM 1390 C C . GLN A 1 176 ? -11.158 -10.200 19.593 1.00 98.00 176 GLN A C 1
ATOM 1392 O O . GLN A 1 176 ? -12.177 -9.514 19.628 1.00 98.00 176 GLN A O 1
ATOM 1397 N N . GLY A 1 177 ? -11.146 -11.402 19.003 1.00 97.75 177 GLY A N 1
ATOM 1398 C CA . GLY A 1 177 ? -12.320 -12.021 18.379 1.00 97.75 177 GLY A CA 1
ATOM 1399 C C . GLY A 1 177 ? -12.598 -11.595 16.933 1.00 97.75 177 GLY A C 1
ATOM 1400 O O . GLY A 1 177 ? -13.683 -11.884 16.429 1.00 97.75 177 GLY A O 1
ATOM 1401 N N . TYR A 1 178 ? -11.645 -10.943 16.261 1.00 97.69 178 TYR A N 1
ATOM 1402 C CA . TYR A 1 178 ? -11.758 -10.553 14.854 1.00 97.69 178 TYR A CA 1
ATOM 1403 C C . TYR A 1 178 ? -11.044 -11.550 13.935 1.00 97.69 178 TYR A C 1
ATOM 1405 O O . TYR A 1 178 ? -10.014 -12.127 14.291 1.00 97.69 178 TYR A O 1
ATOM 1413 N N . ASP A 1 179 ? -11.577 -11.724 12.725 1.00 96.00 179 ASP A N 1
ATOM 1414 C CA . ASP A 1 179 ? -10.838 -12.320 11.612 1.00 96.00 179 ASP A CA 1
ATOM 1415 C C . ASP A 1 179 ? -10.341 -11.175 10.714 1.00 96.00 179 ASP A C 1
ATOM 1417 O O . ASP A 1 179 ? -11.167 -10.409 10.205 1.00 96.00 179 ASP A O 1
ATOM 1421 N N . PRO A 1 180 ? -9.020 -10.984 10.563 1.00 97.00 180 PRO A N 1
ATOM 1422 C CA . PRO A 1 180 ? -8.477 -9.809 9.893 1.00 97.00 180 PRO A CA 1
ATOM 1423 C C . PRO A 1 180 ? -8.807 -9.801 8.396 1.00 97.00 180 PRO A C 1
ATOM 1425 O O . PRO A 1 180 ? -8.630 -10.798 7.690 1.00 97.00 180 PRO A O 1
ATOM 1428 N N . ILE A 1 181 ? -9.180 -8.631 7.875 1.00 98.19 181 ILE A N 1
ATOM 1429 C CA . ILE A 1 181 ? -9.221 -8.388 6.430 1.00 98.19 181 ILE A CA 1
ATOM 1430 C C . ILE A 1 181 ? -7.834 -7.936 5.978 1.00 98.19 181 ILE A C 1
ATOM 1432 O O . ILE A 1 181 ? -7.415 -6.811 6.259 1.00 98.19 181 ILE A O 1
ATOM 1436 N N . ILE A 1 182 ? -7.132 -8.819 5.268 1.00 98.38 182 ILE A N 1
ATOM 1437 C CA . ILE A 1 182 ? -5.822 -8.538 4.680 1.00 98.38 182 ILE A CA 1
ATOM 1438 C C . ILE A 1 182 ? -5.971 -8.383 3.172 1.00 98.38 182 ILE A C 1
ATOM 1440 O O . ILE A 1 182 ? -6.491 -9.267 2.495 1.00 98.38 182 ILE A O 1
ATOM 1444 N N . ILE A 1 183 ? -5.455 -7.284 2.645 1.00 98.69 183 ILE A N 1
ATOM 1445 C CA . ILE A 1 183 ? -5.293 -7.041 1.211 1.00 98.69 183 ILE A CA 1
ATOM 1446 C C . ILE A 1 183 ? -3.803 -6.817 0.969 1.00 98.69 183 ILE A C 1
ATOM 1448 O O . ILE A 1 183 ? -3.091 -6.364 1.867 1.00 98.69 183 ILE A O 1
ATOM 1452 N N . PHE A 1 184 ? -3.318 -7.116 -0.229 1.00 98.75 184 PHE A N 1
ATOM 1453 C CA . PHE A 1 184 ? -2.002 -6.672 -0.665 1.00 98.75 184 PHE A CA 1
ATOM 1454 C C . PHE A 1 184 ? -2.175 -5.710 -1.838 1.00 98.75 184 PHE A C 1
ATOM 1456 O O . PHE A 1 184 ? -2.895 -6.021 -2.782 1.00 98.75 184 PHE A O 1
ATOM 1463 N N . HIS A 1 185 ? -1.540 -4.548 -1.750 1.00 98.69 185 HIS A N 1
ATOM 1464 C CA . HIS A 1 185 ? -1.496 -3.523 -2.779 1.00 98.69 185 HIS A CA 1
ATOM 1465 C C . HIS A 1 185 ? -0.201 -3.676 -3.579 1.00 98.69 185 HIS A C 1
ATOM 1467 O O . HIS A 1 185 ? 0.839 -3.167 -3.134 1.00 98.69 185 HIS A O 1
ATOM 1473 N N . PRO A 1 186 ? -0.235 -4.405 -4.711 1.00 98.25 186 PRO A N 1
ATOM 1474 C CA . PRO A 1 186 ? 0.930 -4.562 -5.566 1.00 98.25 186 PRO A CA 1
ATOM 1475 C C . PRO A 1 186 ? 1.279 -3.235 -6.254 1.00 98.25 186 PRO A C 1
ATOM 1477 O O . PRO A 1 186 ? 0.583 -2.237 -6.075 1.00 98.25 186 PRO A O 1
ATOM 1480 N N . THR A 1 187 ? 2.362 -3.224 -7.027 1.00 96.19 187 THR A N 1
ATOM 1481 C CA . THR A 1 187 ? 2.620 -2.140 -7.991 1.00 96.19 187 THR A CA 1
ATOM 1482 C C . THR A 1 187 ? 1.930 -2.408 -9.335 1.00 96.19 187 THR A C 1
ATOM 1484 O O . THR A 1 187 ? 1.351 -3.473 -9.530 1.00 96.19 187 THR A O 1
ATOM 1487 N N . ALA A 1 188 ? 2.012 -1.486 -10.293 1.00 94.19 188 ALA A N 1
ATOM 1488 C CA . ALA A 1 188 ? 1.366 -1.564 -11.605 1.00 94.19 188 ALA A CA 1
ATOM 1489 C C . ALA A 1 188 ? 2.062 -2.492 -12.625 1.00 94.19 188 ALA A C 1
ATOM 1491 O O . ALA A 1 188 ? 2.119 -2.184 -13.816 1.00 94.19 188 ALA A O 1
ATOM 1492 N N . GLY A 1 189 ? 2.661 -3.599 -12.182 1.00 94.38 189 GLY A N 1
ATOM 1493 C CA . GLY A 1 189 ? 3.462 -4.443 -13.064 1.00 94.38 189 GLY A CA 1
ATOM 1494 C C . GLY A 1 189 ? 4.479 -5.322 -12.353 1.00 94.38 189 GLY A C 1
ATOM 1495 O O . GLY A 1 189 ? 4.443 -5.522 -11.139 1.00 94.38 189 GLY A O 1
ATOM 1496 N N . ARG A 1 190 ? 5.403 -5.891 -13.121 1.00 95.75 190 ARG A N 1
ATOM 1497 C CA . ARG A 1 190 ? 6.369 -6.881 -12.650 1.00 95.75 190 ARG A CA 1
ATOM 1498 C C . ARG A 1 190 ? 7.740 -6.708 -13.286 1.00 95.75 190 ARG A C 1
ATOM 1500 O O . ARG A 1 190 ? 7.882 -6.163 -14.377 1.00 95.75 190 ARG A O 1
ATOM 1507 N N . ILE A 1 191 ? 8.752 -7.268 -12.634 1.00 96.44 191 ILE A N 1
ATOM 1508 C CA . ILE A 1 191 ? 10.077 -7.416 -13.230 1.00 96.44 191 ILE A CA 1
ATOM 1509 C C . ILE A 1 191 ? 10.059 -8.692 -14.075 1.00 96.44 191 ILE A C 1
ATOM 1511 O O . ILE A 1 191 ? 9.864 -9.790 -13.563 1.00 96.44 191 ILE A O 1
ATOM 1515 N N . ALA A 1 192 ? 10.223 -8.558 -15.386 1.00 95.75 192 ALA A N 1
ATOM 1516 C CA . ALA A 1 192 ? 10.276 -9.680 -16.321 1.00 95.75 192 ALA A CA 1
ATOM 1517 C C . ALA A 1 192 ? 11.713 -10.142 -16.593 1.00 95.75 192 ALA A C 1
ATOM 1519 O O . ALA A 1 192 ? 11.953 -11.312 -16.901 1.00 95.75 192 ALA A O 1
ATOM 1520 N N . ARG A 1 193 ? 12.681 -9.224 -16.466 1.00 94.75 193 ARG A N 1
ATOM 1521 C CA . ARG A 1 193 ? 14.116 -9.475 -16.656 1.00 94.75 193 ARG A CA 1
ATOM 1522 C C . ARG A 1 193 ? 14.935 -8.730 -15.592 1.00 94.75 193 ARG A C 1
ATOM 1524 O O . ARG A 1 193 ? 14.523 -7.653 -15.185 1.00 94.75 193 ARG A O 1
ATOM 1531 N N . PRO A 1 194 ? 16.106 -9.242 -15.167 1.00 88.50 194 PRO A N 1
ATOM 1532 C CA . PRO A 1 194 ? 16.760 -10.468 -15.639 1.00 88.50 194 PRO A CA 1
ATOM 1533 C C . PRO A 1 194 ? 16.112 -11.763 -15.127 1.00 88.50 194 PRO A C 1
ATOM 1535 O O . PRO A 1 194 ? 16.344 -12.815 -15.714 1.00 88.50 194 PRO A O 1
ATOM 1538 N N . ALA A 1 195 ? 15.281 -11.692 -14.088 1.00 90.12 195 ALA A N 1
ATOM 1539 C CA . ALA A 1 195 ? 14.475 -12.810 -13.613 1.00 90.12 195 ALA A CA 1
ATOM 1540 C C . ALA A 1 195 ? 13.002 -12.400 -13.566 1.00 90.12 195 ALA A C 1
ATOM 1542 O O . ALA A 1 195 ? 12.683 -11.283 -13.163 1.00 90.12 195 ALA A O 1
ATOM 1543 N N . SER A 1 196 ? 12.124 -13.308 -13.988 1.00 94.44 196 SER A N 1
ATOM 1544 C CA . SER A 1 196 ? 10.685 -13.067 -14.025 1.00 94.44 196 SER A CA 1
ATOM 1545 C C . SER A 1 196 ? 10.084 -13.215 -12.629 1.00 94.44 196 SER A C 1
ATOM 1547 O O . SER A 1 196 ? 10.219 -14.265 -11.999 1.00 94.44 196 SER A O 1
ATOM 1549 N N . THR A 1 197 ? 9.417 -12.169 -12.152 1.00 96.38 197 THR A N 1
ATOM 1550 C CA . THR A 1 197 ? 8.632 -12.177 -10.917 1.00 96.38 197 THR A CA 1
ATOM 1551 C C . THR A 1 197 ? 7.168 -12.527 -11.219 1.00 96.38 197 THR A C 1
ATOM 1553 O O . THR A 1 197 ? 6.739 -12.470 -12.382 1.00 96.38 197 THR A O 1
ATOM 1556 N N . PRO A 1 198 ? 6.369 -12.896 -10.202 1.00 96.62 198 PRO A N 1
ATOM 1557 C CA . PRO A 1 198 ? 4.932 -13.083 -10.376 1.00 96.62 198 PRO A CA 1
ATOM 1558 C C . PRO A 1 198 ? 4.250 -11.842 -10.965 1.00 96.62 198 PRO A C 1
ATOM 1560 O O . PRO A 1 198 ? 4.774 -10.729 -10.865 1.00 96.62 198 PRO A O 1
ATOM 1563 N N . MET A 1 199 ? 3.072 -12.040 -11.562 1.00 96.88 199 MET A N 1
ATOM 1564 C CA . MET A 1 199 ? 2.192 -10.924 -11.917 1.00 96.88 199 MET A CA 1
ATOM 1565 C C . MET A 1 199 ? 1.825 -10.137 -10.657 1.00 96.88 199 MET A C 1
ATOM 1567 O O . MET A 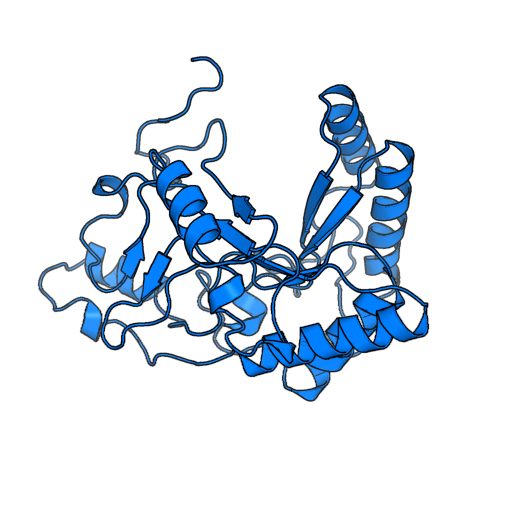1 199 ? 1.709 -10.708 -9.570 1.00 96.88 199 MET A O 1
ATOM 1571 N N . ALA A 1 200 ? 1.627 -8.833 -10.813 1.00 97.31 200 ALA A N 1
ATOM 1572 C CA . ALA A 1 200 ? 1.262 -7.932 -9.730 1.00 97.31 200 ALA A CA 1
ATOM 1573 C C . ALA A 1 200 ? -0.228 -8.052 -9.373 1.00 97.31 200 ALA A C 1
ATOM 1575 O O . ALA A 1 200 ? -1.016 -7.141 -9.610 1.00 97.31 200 ALA A O 1
ATOM 1576 N N . TYR A 1 201 ? -0.605 -9.201 -8.818 1.00 98.25 201 TYR A N 1
ATOM 1577 C CA . TYR A 1 201 ? -1.899 -9.435 -8.182 1.00 98.25 201 TYR A CA 1
ATOM 1578 C C . TYR A 1 201 ? -1.662 -9.776 -6.716 1.00 98.25 201 TYR A C 1
ATOM 1580 O O . TYR A 1 201 ? -0.743 -10.535 -6.392 1.00 98.25 201 TYR A O 1
ATOM 1588 N N . GLY A 1 202 ? -2.474 -9.221 -5.822 1.00 98.06 202 GLY A N 1
ATOM 1589 C CA . GLY A 1 202 ? -2.299 -9.345 -4.379 1.00 98.06 202 GLY A CA 1
ATOM 1590 C C . GLY A 1 202 ? -2.222 -10.797 -3.897 1.00 98.06 202 GLY A C 1
ATOM 1591 O O . GLY A 1 202 ? -1.381 -11.120 -3.060 1.00 98.06 202 GLY A O 1
ATOM 1592 N N . HIS A 1 203 ? -3.020 -11.702 -4.468 1.00 97.56 203 HIS A N 1
ATOM 1593 C CA . HIS A 1 203 ? -2.992 -13.128 -4.129 1.00 97.56 203 HIS A CA 1
ATOM 1594 C C . HIS A 1 203 ? -1.681 -13.825 -4.523 1.00 97.56 203 HIS A C 1
ATOM 1596 O O . HIS A 1 203 ? -1.278 -14.781 -3.864 1.00 97.56 203 HIS A O 1
ATOM 1602 N N . LEU A 1 204 ? -0.978 -13.340 -5.550 1.00 97.56 204 LEU A N 1
ATOM 1603 C CA . LEU A 1 204 ? 0.314 -13.892 -5.972 1.00 97.56 204 LEU A CA 1
ATOM 1604 C C . LEU A 1 204 ? 1.478 -13.408 -5.105 1.00 97.56 204 LEU A C 1
ATOM 1606 O O . LEU A 1 204 ? 2.563 -13.987 -5.159 1.00 97.56 204 LEU A O 1
ATOM 1610 N N . MET A 1 205 ? 1.261 -12.373 -4.292 1.00 97.81 205 MET A N 1
ATOM 1611 C CA . MET A 1 205 ?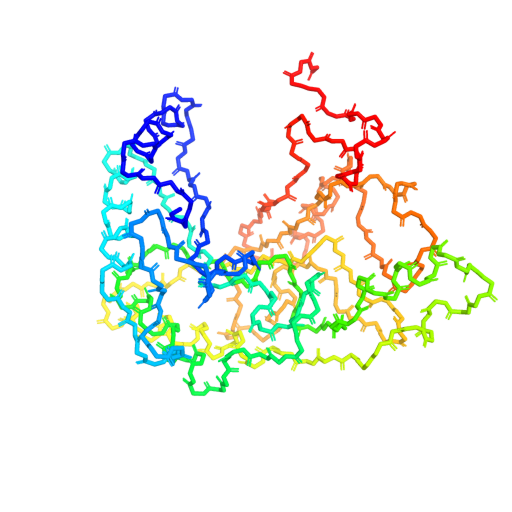 2.256 -11.878 -3.337 1.00 97.81 205 MET A CA 1
ATOM 1612 C C . MET A 1 205 ? 2.358 -12.790 -2.107 1.00 97.81 205 MET A C 1
ATOM 1614 O O . MET A 1 205 ? 3.417 -12.882 -1.490 1.00 97.81 205 MET A O 1
ATOM 1618 N N . PHE A 1 206 ? 1.292 -13.541 -1.803 1.00 96.00 206 PHE A N 1
ATOM 1619 C CA . PHE A 1 206 ? 1.259 -14.577 -0.768 1.00 96.00 206 PHE A CA 1
ATOM 1620 C C . PHE A 1 206 ? 0.809 -15.922 -1.355 1.00 96.00 206 PHE A C 1
ATOM 1622 O O . PHE A 1 206 ? -0.333 -16.331 -1.160 1.00 96.00 206 PHE A O 1
ATOM 1629 N N . PRO A 1 207 ? 1.701 -16.655 -2.047 1.00 83.75 207 PRO A N 1
ATOM 1630 C CA . PRO A 1 207 ? 1.320 -17.856 -2.795 1.00 83.75 207 PRO A CA 1
ATOM 1631 C C . PRO A 1 207 ? 0.947 -19.056 -1.910 1.00 83.75 207 PRO A C 1
ATOM 1633 O O . PRO A 1 207 ? 0.470 -20.071 -2.414 1.00 83.75 207 PRO A O 1
ATOM 1636 N N . ARG A 1 208 ? 1.200 -18.982 -0.599 1.00 94.19 208 ARG A N 1
ATOM 1637 C CA . ARG A 1 208 ? 0.825 -20.031 0.352 1.00 94.19 208 ARG A CA 1
ATOM 1638 C C . ARG A 1 208 ? -0.600 -19.794 0.834 1.00 94.19 208 ARG A C 1
ATOM 1640 O O . ARG A 1 208 ? -0.900 -18.720 1.348 1.00 94.19 208 ARG A O 1
ATOM 1647 N N . GLU A 1 209 ? -1.454 -20.807 0.720 1.00 92.69 209 GLU A N 1
ATOM 1648 C CA . GLU A 1 209 ? -2.880 -20.693 1.057 1.00 92.69 209 GLU A CA 1
ATOM 1649 C C . GLU A 1 209 ? -3.107 -20.274 2.521 1.00 92.69 209 GLU A C 1
ATOM 1651 O O . GLU A 1 209 ? -4.040 -19.530 2.811 1.00 92.69 209 GLU A O 1
ATOM 1656 N N . GLU A 1 210 ? -2.229 -20.653 3.460 1.00 93.62 210 GLU A N 1
ATOM 1657 C CA . GLU A 1 210 ? -2.326 -20.200 4.856 1.00 93.62 210 GLU A CA 1
ATOM 1658 C C . GLU A 1 210 ? -2.118 -18.681 5.046 1.00 93.62 210 GLU A C 1
ATOM 1660 O O . GLU A 1 210 ? -2.546 -18.102 6.061 1.00 93.62 210 GLU A O 1
ATOM 1665 N N . ASP A 1 211 ? -1.479 -18.035 4.070 1.00 94.88 211 ASP A N 1
ATOM 1666 C CA . ASP A 1 211 ? -1.121 -16.616 4.038 1.00 94.88 211 ASP A CA 1
ATOM 1667 C C . ASP A 1 211 ? -1.948 -15.794 3.053 1.00 94.88 211 ASP A C 1
ATOM 1669 O O . ASP A 1 211 ? -1.756 -14.580 2.981 1.00 94.88 211 ASP A O 1
ATOM 1673 N N . ARG A 1 212 ? -2.902 -16.430 2.364 1.00 95.00 212 ARG A N 1
ATOM 1674 C CA . ARG A 1 212 ? -3.756 -15.786 1.367 1.00 95.00 212 ARG A CA 1
ATOM 1675 C C . ARG A 1 212 ? -4.356 -14.466 1.855 1.00 95.00 212 ARG A C 1
ATOM 1677 O O . ARG A 1 212 ? -4.706 -14.304 3.032 1.00 95.00 212 ARG A O 1
ATOM 1684 N N . VAL A 1 213 ? -4.536 -13.555 0.906 1.00 97.88 213 VAL A N 1
ATOM 1685 C CA . VAL A 1 213 ? -5.317 -12.328 1.090 1.00 97.88 213 VAL A CA 1
ATOM 1686 C C . VAL A 1 213 ? -6.815 -12.642 1.208 1.00 97.88 213 VAL A C 1
ATOM 1688 O O . VAL A 1 213 ? -7.308 -13.652 0.697 1.00 97.88 213 VAL A O 1
ATOM 1691 N N . SER A 1 214 ? -7.548 -11.763 1.886 1.00 98.00 214 SER A N 1
ATOM 1692 C CA . SER A 1 214 ? -9.010 -11.810 2.012 1.00 98.00 214 SER A CA 1
ATOM 1693 C C . SER A 1 214 ? -9.700 -11.266 0.755 1.00 98.00 214 SER A C 1
ATOM 1695 O O . SER A 1 214 ? -10.761 -11.756 0.372 1.00 98.00 214 SER A O 1
ATOM 1697 N N . ILE A 1 215 ? -9.088 -10.265 0.116 1.00 98.44 215 ILE A N 1
ATOM 1698 C CA . ILE A 1 215 ? -9.522 -9.636 -1.138 1.00 98.44 215 ILE A CA 1
ATOM 1699 C C . ILE A 1 215 ? -8.296 -9.547 -2.040 1.00 98.44 215 ILE A C 1
ATOM 1701 O O . ILE A 1 215 ? -7.239 -9.102 -1.586 1.00 98.44 215 ILE A O 1
ATOM 1705 N N . ASP A 1 216 ? -8.429 -9.971 -3.291 1.00 98.62 216 ASP A N 1
ATOM 1706 C CA . ASP A 1 216 ? -7.359 -9.808 -4.267 1.00 98.62 216 ASP A CA 1
ATOM 1707 C C . ASP A 1 216 ? -7.316 -8.372 -4.791 1.00 98.62 216 ASP A C 1
ATOM 1709 O O . ASP A 1 216 ? -8.356 -7.748 -5.015 1.00 98.62 216 ASP A O 1
ATOM 1713 N N . GLY A 1 217 ? -6.109 -7.841 -4.938 1.00 98.25 217 GLY A N 1
ATOM 1714 C CA . GLY A 1 217 ? -5.862 -6.436 -5.230 1.00 98.25 217 GLY A CA 1
ATOM 1715 C C . GLY A 1 217 ? -4.954 -6.261 -6.437 1.00 98.25 217 GLY A C 1
ATOM 1716 O O . GLY A 1 217 ? -3.988 -7.005 -6.595 1.00 98.25 217 GLY A O 1
ATOM 1717 N N . VAL A 1 218 ? -5.221 -5.244 -7.249 1.00 98.44 218 VAL A N 1
ATOM 1718 C CA . VAL A 1 218 ? -4.333 -4.797 -8.331 1.00 98.44 218 VAL A CA 1
ATOM 1719 C C . VAL A 1 218 ? -4.195 -3.278 -8.300 1.00 98.44 218 VAL A C 1
ATOM 1721 O O . VAL A 1 218 ? -5.070 -2.592 -7.782 1.00 98.44 218 VAL A O 1
ATOM 1724 N N . GLN A 1 219 ? -3.105 -2.766 -8.856 1.00 97.75 219 GLN A N 1
ATOM 1725 C CA . GLN A 1 219 ? -2.964 -1.372 -9.265 1.00 97.75 219 GLN A CA 1
ATOM 1726 C C . GLN A 1 219 ? -2.903 -1.369 -10.792 1.00 97.75 219 GLN A C 1
ATOM 1728 O O . GLN A 1 219 ? -2.002 -1.976 -11.370 1.00 97.75 219 GLN A O 1
ATOM 1733 N N . SER A 1 220 ? -3.884 -0.757 -11.449 1.00 95.94 220 SER A N 1
ATOM 1734 C CA . SER A 1 220 ? -3.951 -0.698 -12.915 1.00 95.94 220 SER A CA 1
ATOM 1735 C C . SER A 1 220 ? -3.408 0.605 -13.505 1.00 95.94 220 SER A C 1
ATOM 1737 O O . SER A 1 220 ? -3.058 0.639 -14.684 1.00 95.94 220 SER A O 1
ATOM 1739 N N . GLY A 1 221 ? -3.349 1.673 -12.704 1.00 94.00 221 GLY A N 1
ATOM 1740 C CA . GLY A 1 221 ? -2.886 2.995 -13.116 1.00 94.00 221 GLY A CA 1
ATOM 1741 C C . GLY A 1 221 ? -1.360 3.108 -13.236 1.00 94.00 221 GLY A C 1
ATOM 1742 O O . GLY A 1 221 ? -0.620 2.234 -12.806 1.00 94.00 221 GLY A O 1
ATOM 1743 N N . HIS A 1 222 ? -0.813 4.187 -13.798 1.00 93.00 222 HIS A N 1
ATOM 1744 C CA . HIS A 1 222 ? -1.481 5.392 -14.326 1.00 93.00 222 HIS A CA 1
ATOM 1745 C C . HIS A 1 222 ? -1.141 5.647 -15.798 1.00 93.00 222 HIS A C 1
ATOM 1747 O O . HIS A 1 222 ? -1.189 6.786 -16.258 1.00 93.00 222 HIS A O 1
ATOM 1753 N N . ALA A 1 223 ? -0.709 4.611 -16.513 1.00 90.44 223 ALA A N 1
ATOM 1754 C CA . ALA A 1 223 ? -0.058 4.793 -17.795 1.00 90.44 223 ALA A CA 1
ATOM 1755 C C . ALA A 1 223 ? -0.648 3.925 -18.906 1.00 90.44 223 ALA A C 1
ATOM 1757 O O . ALA A 1 223 ? -0.948 2.745 -18.707 1.00 90.44 223 ALA A O 1
ATOM 1758 N N . THR A 1 224 ? -0.753 4.511 -20.096 1.00 89.81 224 THR A N 1
ATOM 1759 C CA . THR A 1 224 ? -0.880 3.739 -21.334 1.00 89.81 224 THR A CA 1
ATOM 1760 C C . THR A 1 224 ? 0.437 3.024 -21.652 1.00 89.81 224 THR A C 1
ATOM 1762 O O . THR A 1 224 ? 1.507 3.413 -21.176 1.00 89.81 224 THR A O 1
ATOM 1765 N N . LEU A 1 225 ? 0.387 1.975 -22.484 1.00 84.12 225 LEU A N 1
ATOM 1766 C CA . LEU A 1 225 ? 1.596 1.223 -22.858 1.00 84.12 225 LEU A CA 1
ATOM 1767 C C . LEU A 1 225 ? 2.664 2.109 -23.515 1.00 84.12 225 LEU A C 1
ATOM 1769 O O . LEU A 1 225 ? 3.852 1.924 -23.258 1.00 84.12 225 LEU A O 1
ATOM 1773 N N . ASP A 1 226 ? 2.248 3.081 -24.326 1.00 82.12 226 ASP A N 1
ATOM 1774 C CA . ASP A 1 226 ? 3.168 3.970 -25.037 1.00 82.12 226 ASP A CA 1
ATOM 1775 C C . ASP A 1 226 ? 3.891 4.934 -24.078 1.00 82.12 226 ASP A C 1
ATOM 1777 O O . ASP A 1 226 ? 5.076 5.224 -24.264 1.00 82.12 226 ASP A O 1
ATOM 1781 N N . ALA A 1 227 ? 3.219 5.392 -23.016 1.00 78.31 227 ALA A N 1
ATOM 1782 C CA . ALA A 1 227 ? 3.767 6.368 -22.069 1.00 78.31 227 ALA A CA 1
ATOM 1783 C C . ALA A 1 227 ? 4.849 5.808 -21.133 1.00 78.31 227 ALA A C 1
ATOM 1785 O O . ALA A 1 227 ? 5.583 6.572 -20.503 1.00 78.31 227 ALA A O 1
ATOM 1786 N N . LEU A 1 228 ? 4.987 4.484 -21.054 1.00 70.19 228 LEU A N 1
ATOM 1787 C CA . LEU A 1 228 ? 5.968 3.811 -20.194 1.00 70.19 228 LEU A CA 1
ATOM 1788 C C . LEU A 1 228 ? 7.337 3.639 -20.862 1.00 70.19 228 LEU A C 1
ATOM 1790 O O . LEU A 1 228 ? 8.310 3.230 -20.220 1.00 70.19 228 LEU A O 1
ATOM 1794 N N . GLY A 1 229 ? 7.434 4.008 -22.140 1.00 75.62 229 GLY A N 1
ATOM 1795 C CA . GLY A 1 229 ? 8.674 3.987 -22.897 1.00 75.62 229 GLY A CA 1
ATOM 1796 C C . GLY A 1 229 ? 9.221 2.576 -23.131 1.00 75.62 229 GLY A C 1
ATOM 1797 O O . GLY A 1 229 ? 8.513 1.575 -23.103 1.00 75.62 229 GLY A O 1
ATOM 1798 N N . GLY A 1 230 ? 10.523 2.498 -23.417 1.00 85.31 230 GLY A N 1
ATOM 1799 C CA . GLY A 1 230 ? 11.178 1.271 -23.885 1.00 85.31 230 GLY A CA 1
ATOM 1800 C C . GLY A 1 230 ? 11.848 0.413 -22.809 1.00 85.31 230 GLY A C 1
ATOM 1801 O O . GLY A 1 230 ? 12.663 -0.437 -23.164 1.00 85.31 230 GLY A O 1
ATOM 1802 N N . PHE A 1 231 ? 11.601 0.632 -21.511 1.00 92.25 231 PHE A N 1
ATOM 1803 C CA . PHE A 1 231 ? 12.285 -0.125 -20.451 1.00 92.25 231 PHE A CA 1
ATOM 1804 C C . PHE A 1 231 ? 11.698 -1.539 -20.296 1.00 92.25 231 PHE A C 1
ATOM 1806 O O . PHE A 1 231 ? 11.005 -1.859 -19.336 1.00 92.25 231 PHE A O 1
ATOM 1813 N N . THR A 1 232 ? 12.029 -2.419 -21.241 1.00 92.62 232 THR A N 1
ATOM 1814 C CA . THR A 1 232 ? 11.484 -3.782 -21.347 1.00 92.62 232 THR A CA 1
ATOM 1815 C C . THR A 1 232 ? 11.721 -4.734 -20.161 1.00 92.62 232 THR A C 1
ATOM 1817 O O . THR A 1 232 ? 11.068 -5.774 -20.129 1.00 92.62 232 THR A O 1
ATOM 1820 N N . PRO A 1 233 ? 12.659 -4.508 -19.211 1.00 95.75 233 PRO A N 1
ATOM 1821 C CA . PRO A 1 233 ? 12.747 -5.358 -18.026 1.00 95.75 233 PRO A CA 1
ATOM 1822 C C . PRO A 1 233 ? 11.550 -5.235 -17.083 1.00 95.75 233 PRO A C 1
ATOM 1824 O O . PRO A 1 233 ? 11.318 -6.163 -16.310 1.00 95.75 233 PRO A O 1
ATOM 1827 N N . TYR A 1 234 ? 10.816 -4.123 -17.139 1.00 94.31 234 TYR A N 1
ATOM 1828 C CA . TYR A 1 234 ? 9.575 -3.924 -16.402 1.00 94.31 234 TYR A CA 1
ATOM 1829 C C . TYR A 1 234 ? 8.390 -4.132 -17.351 1.00 94.31 234 TYR A C 1
ATOM 1831 O O . TYR A 1 234 ? 8.253 -3.433 -18.351 1.00 94.31 234 TYR A O 1
ATOM 1839 N N . GLU A 1 235 ? 7.554 -5.120 -17.046 1.00 93.62 235 GLU A N 1
ATOM 1840 C CA . GLU A 1 235 ? 6.278 -5.341 -17.725 1.00 93.62 235 GLU A CA 1
ATOM 1841 C C . GLU A 1 235 ? 5.168 -4.715 -16.892 1.00 93.62 235 GLU A C 1
ATOM 1843 O O . GLU A 1 235 ? 5.115 -4.880 -15.678 1.00 93.62 235 GLU A O 1
ATOM 1848 N N . THR A 1 236 ? 4.260 -4.029 -17.557 1.00 91.19 236 THR A N 1
ATOM 1849 C CA . THR A 1 236 ? 3.253 -3.157 -16.954 1.00 91.19 236 THR A CA 1
ATOM 1850 C C . THR A 1 236 ? 1.885 -3.433 -17.561 1.00 91.19 236 THR A C 1
ATOM 1852 O O . THR A 1 236 ? 1.771 -4.168 -18.547 1.00 91.19 236 THR A O 1
ATOM 1855 N N . TYR A 1 237 ? 0.856 -2.811 -17.005 1.00 92.00 237 TYR A N 1
ATOM 1856 C CA . TYR A 1 237 ? -0.496 -2.862 -17.543 1.00 92.00 237 TYR A CA 1
ATOM 1857 C C . TYR A 1 237 ? -0.825 -1.651 -18.420 1.00 92.00 237 TYR A C 1
ATOM 1859 O O . TYR A 1 237 ? -0.175 -0.612 -18.340 1.00 92.00 237 TYR A O 1
ATOM 1867 N N . ASP A 1 238 ? -1.848 -1.811 -19.259 1.00 91.62 238 ASP A N 1
ATOM 1868 C CA . ASP A 1 238 ? -2.524 -0.714 -19.949 1.00 91.62 238 ASP A CA 1
ATOM 1869 C C . ASP A 1 238 ? -3.651 -0.206 -19.043 1.00 91.62 238 ASP A C 1
ATOM 1871 O O . ASP A 1 238 ? -4.664 -0.894 -18.865 1.00 91.62 238 ASP A O 1
ATOM 1875 N N . SER A 1 239 ? -3.493 0.983 -18.460 1.00 91.50 239 SER A N 1
ATOM 1876 C CA . SER A 1 239 ? -4.480 1.532 -17.521 1.00 91.50 239 SER A CA 1
ATOM 1877 C C . SER A 1 239 ? -5.846 1.808 -18.163 1.00 91.50 239 SER A C 1
ATOM 1879 O O . SER A 1 239 ? -6.857 1.870 -17.463 1.00 91.50 239 SER A O 1
ATOM 1881 N N . THR A 1 240 ? -5.935 1.880 -19.499 1.00 90.12 240 THR A N 1
ATOM 1882 C CA . THR A 1 240 ? -7.223 1.983 -20.215 1.00 90.12 240 THR A CA 1
ATOM 1883 C C . THR A 1 240 ? -8.008 0.665 -20.230 1.00 90.12 240 THR A C 1
ATOM 1885 O O . THR A 1 240 ? -9.180 0.640 -20.614 1.00 90.12 240 THR A O 1
ATOM 1888 N N . LYS A 1 241 ? -7.381 -0.440 -19.803 1.00 92.50 241 LYS A N 1
ATOM 1889 C CA . LYS A 1 241 ? -7.927 -1.804 -19.852 1.00 92.50 241 LYS A CA 1
ATOM 1890 C C . LYS A 1 241 ? -7.909 -2.506 -18.500 1.00 92.50 241 LYS A C 1
ATOM 1892 O O . LYS A 1 241 ? -7.785 -3.727 -18.425 1.00 92.50 241 LYS A O 1
ATOM 1897 N N . ASN A 1 242 ? -8.099 -1.764 -17.412 1.00 94.06 242 ASN A N 1
ATOM 1898 C CA . ASN A 1 242 ? -8.114 -2.335 -16.064 1.00 94.06 242 ASN A CA 1
ATOM 1899 C C . ASN A 1 242 ? -9.126 -3.495 -15.879 1.00 94.06 242 ASN A C 1
ATOM 1901 O O . ASN A 1 242 ? -8.906 -4.388 -15.060 1.00 94.06 242 ASN A O 1
ATOM 1905 N N . TYR A 1 243 ? -10.201 -3.546 -16.676 1.00 95.56 243 TYR A N 1
ATOM 1906 C CA . TYR A 1 243 ? -11.159 -4.658 -16.691 1.00 95.56 243 TYR A CA 1
ATOM 1907 C C . TYR A 1 243 ? -10.536 -6.014 -17.069 1.00 95.56 243 TYR A C 1
ATOM 1909 O O . TYR A 1 243 ? -11.029 -7.044 -16.608 1.00 95.56 243 TYR A O 1
ATOM 1917 N N . GLU A 1 244 ? -9.457 -6.040 -17.861 1.00 96.44 244 GLU A N 1
ATOM 1918 C CA . GLU A 1 244 ? -8.725 -7.274 -18.187 1.00 96.44 244 GLU A CA 1
ATOM 1919 C C . GLU A 1 244 ? -8.037 -7.842 -16.939 1.00 96.44 244 GLU A C 1
ATOM 1921 O O . GLU A 1 244 ? -8.058 -9.053 -16.714 1.00 96.44 244 GLU A O 1
ATOM 1926 N N . LEU A 1 245 ? -7.515 -6.967 -16.074 1.00 97.19 245 LEU A N 1
ATOM 1927 C CA . LEU A 1 245 ? -6.903 -7.346 -14.797 1.00 97.19 245 LEU A CA 1
ATOM 1928 C C . LEU A 1 245 ? -7.955 -7.881 -13.823 1.00 97.19 245 LEU A C 1
ATOM 1930 O O . LEU A 1 245 ? -7.742 -8.908 -13.183 1.00 97.19 245 LEU A O 1
ATOM 1934 N N . ILE A 1 246 ? -9.123 -7.231 -13.755 1.00 97.94 246 ILE A N 1
ATOM 1935 C CA . ILE A 1 246 ? -10.258 -7.722 -12.960 1.00 97.94 246 ILE A CA 1
ATOM 1936 C C . ILE A 1 246 ? -10.700 -9.111 -13.436 1.00 97.94 246 ILE A C 1
ATOM 1938 O O . ILE A 1 246 ? -10.926 -9.992 -12.607 1.00 97.94 246 ILE A O 1
ATOM 1942 N N . ALA A 1 247 ? -10.823 -9.325 -14.749 1.00 98.06 247 ALA A N 1
ATOM 1943 C CA . ALA A 1 247 ? -11.187 -10.627 -15.305 1.00 98.06 247 ALA A CA 1
ATOM 1944 C C . ALA A 1 247 ? -10.145 -11.701 -14.949 1.00 98.06 247 ALA A C 1
ATOM 1946 O O . ALA A 1 247 ? -10.511 -12.747 -14.418 1.00 98.06 247 ALA A O 1
ATOM 1947 N N . ALA A 1 248 ? -8.854 -11.402 -15.130 1.00 97.56 248 ALA A N 1
ATOM 1948 C CA . ALA A 1 248 ? -7.767 -12.316 -14.790 1.00 97.56 248 ALA A CA 1
ATOM 1949 C C . ALA A 1 248 ? -7.739 -12.681 -13.294 1.00 97.56 248 ALA A C 1
ATOM 1951 O O . ALA A 1 248 ? -7.584 -13.853 -12.951 1.00 97.56 248 ALA A O 1
ATOM 1952 N N . MET A 1 249 ? -7.941 -11.710 -12.393 1.00 97.88 249 MET A N 1
ATOM 1953 C CA . MET A 1 249 ? -8.038 -11.985 -10.953 1.00 97.88 249 MET A CA 1
ATOM 1954 C C . MET A 1 249 ? -9.252 -12.862 -10.623 1.00 97.88 249 MET A C 1
ATOM 1956 O O . MET A 1 249 ? -9.141 -13.776 -9.813 1.00 97.88 249 MET A O 1
ATOM 1960 N N . ARG A 1 250 ? -10.406 -12.650 -11.271 1.00 97.81 250 ARG A N 1
ATOM 1961 C CA . ARG A 1 250 ? -11.599 -13.494 -11.056 1.00 97.81 250 ARG A CA 1
ATOM 1962 C C . ARG A 1 250 ? -11.414 -14.937 -11.521 1.00 97.81 250 ARG A C 1
ATOM 1964 O O . ARG A 1 250 ? -12.039 -15.824 -10.942 1.00 97.81 250 ARG A O 1
ATOM 1971 N N . ASP A 1 251 ? -10.579 -15.163 -12.529 1.00 97.19 251 ASP A N 1
ATOM 1972 C CA . ASP A 1 251 ? -10.232 -16.506 -12.998 1.00 97.19 251 ASP A CA 1
ATOM 1973 C C . ASP A 1 251 ? -9.194 -17.185 -12.081 1.00 97.19 251 ASP A C 1
ATOM 1975 O O . ASP A 1 251 ? -9.217 -18.406 -11.918 1.00 97.19 251 ASP A O 1
ATOM 1979 N N . GLY A 1 252 ? -8.293 -16.404 -11.469 1.00 95.06 252 GLY A N 1
ATOM 1980 C CA . GLY A 1 252 ? -7.185 -16.896 -10.638 1.00 95.06 252 GLY A CA 1
ATOM 1981 C C . GLY A 1 252 ? -7.445 -16.952 -9.126 1.00 95.06 252 GLY A C 1
ATOM 1982 O O . GLY A 1 252 ? -6.745 -17.678 -8.419 1.00 95.06 252 GLY A O 1
ATOM 1983 N N . PHE A 1 253 ? -8.444 -16.229 -8.612 1.00 96.88 253 PHE A N 1
ATOM 1984 C CA . PHE A 1 253 ? -8.690 -16.075 -7.178 1.00 96.88 253 PHE A CA 1
ATOM 1985 C C . PHE A 1 253 ? -10.141 -16.376 -6.795 1.00 96.88 253 PHE A C 1
ATOM 1987 O O . PHE A 1 253 ? -11.098 -15.783 -7.291 1.00 96.88 253 PHE A O 1
ATOM 1994 N N . THR A 1 254 ? -10.315 -17.278 -5.827 1.00 94.12 254 THR A N 1
ATOM 1995 C CA . THR A 1 254 ? -11.628 -17.535 -5.222 1.00 94.12 254 THR A CA 1
ATOM 1996 C C . THR A 1 254 ? -11.875 -16.517 -4.109 1.00 94.12 254 THR A C 1
ATOM 1998 O O . THR A 1 254 ? -11.408 -16.698 -2.984 1.00 94.12 254 THR A O 1
ATOM 2001 N N . GLY A 1 255 ? -12.580 -15.433 -4.433 1.00 96.00 255 GLY A N 1
ATOM 2002 C CA . GLY A 1 255 ? -12.943 -14.365 -3.500 1.00 96.00 255 GLY A CA 1
ATOM 2003 C C . GLY A 1 255 ? -13.266 -13.046 -4.212 1.00 96.00 255 GLY A C 1
ATOM 2004 O O . GLY A 1 255 ? -13.337 -13.010 -5.441 1.00 96.00 255 GLY A O 1
ATOM 2005 N N . PRO A 1 256 ? -13.507 -11.960 -3.459 1.00 98.25 256 PRO A N 1
ATOM 2006 C CA . PRO A 1 256 ? -13.669 -10.631 -4.037 1.00 98.25 256 PRO A CA 1
ATOM 2007 C C . PRO A 1 256 ? -12.342 -10.117 -4.613 1.00 98.25 256 PRO A C 1
ATOM 2009 O O . PRO A 1 256 ? -11.268 -10.424 -4.095 1.00 98.25 256 PRO A O 1
ATOM 2012 N N . VAL A 1 257 ? -12.439 -9.299 -5.659 1.00 98.44 257 VAL A N 1
ATOM 2013 C CA . VAL A 1 257 ? -11.300 -8.658 -6.326 1.00 98.44 257 VAL A CA 1
ATOM 2014 C C . VAL A 1 257 ? -11.533 -7.150 -6.389 1.00 98.44 257 VAL A C 1
ATOM 2016 O O . VAL A 1 257 ? -12.685 -6.713 -6.479 1.00 98.44 257 VAL A O 1
ATOM 2019 N N . LEU A 1 258 ? -10.466 -6.357 -6.338 1.00 97.88 258 LEU A N 1
ATOM 2020 C CA . LEU A 1 258 ? -10.534 -4.898 -6.319 1.00 97.88 258 LEU A CA 1
ATOM 2021 C C . LEU A 1 258 ? -9.346 -4.277 -7.065 1.00 97.88 258 LEU A C 1
ATOM 2023 O O . LEU A 1 258 ? -8.203 -4.689 -6.888 1.00 97.88 258 LEU A O 1
ATOM 2027 N N . ASP A 1 259 ? -9.622 -3.246 -7.858 1.00 98.12 259 ASP A N 1
ATOM 2028 C CA . ASP A 1 259 ? -8.600 -2.321 -8.350 1.00 98.12 259 ASP A CA 1
ATOM 2029 C C . ASP A 1 259 ? -8.394 -1.224 -7.299 1.00 98.12 259 ASP A C 1
ATOM 2031 O O . ASP A 1 259 ? -9.307 -0.448 -7.009 1.00 98.12 259 ASP A O 1
ATOM 2035 N N . LEU 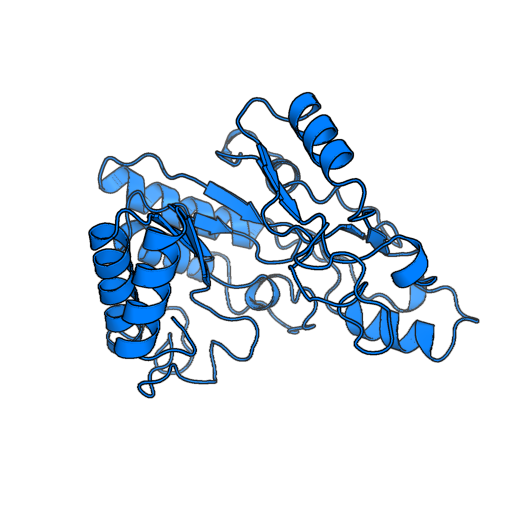A 1 260 ? -7.232 -1.244 -6.653 1.00 98.06 260 LEU A N 1
ATOM 2036 C CA . LEU A 1 260 ? -6.895 -0.410 -5.502 1.00 98.06 260 LEU A CA 1
ATOM 2037 C C . LEU A 1 260 ? -6.404 0.978 -5.913 1.00 98.06 260 LEU A C 1
ATOM 2039 O O . LEU A 1 260 ? -6.580 1.935 -5.160 1.00 98.06 260 LEU A O 1
ATOM 2043 N N . GLU A 1 261 ? -5.801 1.073 -7.094 1.00 96.94 261 GLU A N 1
ATOM 2044 C CA . GLU A 1 261 ? -5.160 2.282 -7.600 1.00 96.94 261 GLU A CA 1
ATOM 2045 C C . GLU A 1 261 ? -5.245 2.277 -9.133 1.00 96.94 261 GLU A C 1
ATOM 2047 O O . GLU A 1 261 ? -4.319 1.923 -9.865 1.00 96.94 261 GLU A O 1
ATOM 2052 N N . ASN A 1 262 ? -6.433 2.634 -9.619 1.00 93.81 262 ASN A N 1
ATOM 2053 C CA . ASN A 1 262 ? -6.656 2.932 -11.028 1.00 93.81 262 ASN A CA 1
ATOM 2054 C C . ASN A 1 262 ? -6.099 4.327 -11.366 1.00 93.81 262 ASN A C 1
ATOM 2056 O O . ASN A 1 262 ? -5.599 5.051 -10.502 1.00 93.81 262 ASN A O 1
ATOM 2060 N N . HIS A 1 263 ? -6.200 4.738 -12.628 1.00 91.31 263 HIS A N 1
ATOM 2061 C CA . HIS A 1 263 ? -5.863 6.090 -13.034 1.00 91.31 263 HIS A CA 1
ATOM 2062 C C . HIS A 1 263 ? -6.571 7.148 -12.180 1.00 91.31 263 HIS A C 1
ATOM 2064 O O . HIS A 1 263 ? -7.774 7.062 -11.924 1.00 91.31 263 HIS A O 1
ATOM 2070 N N . TYR A 1 264 ? -5.822 8.166 -11.756 1.00 92.19 264 TYR A N 1
ATOM 2071 C CA . TYR A 1 264 ? -6.372 9.257 -10.966 1.00 92.19 264 TYR A CA 1
ATOM 2072 C C . TYR A 1 264 ? -7.009 10.319 -11.858 1.00 92.19 264 TYR A C 1
ATOM 2074 O O . TYR A 1 264 ? -6.410 10.801 -12.818 1.00 92.19 264 TYR A O 1
ATOM 2082 N N . GLU A 1 265 ? -8.224 10.728 -11.507 1.00 90.31 265 GLU A N 1
ATOM 2083 C CA . GLU A 1 265 ? -8.911 11.838 -12.161 1.00 90.31 265 GLU A CA 1
ATOM 2084 C C . GLU A 1 265 ? -8.033 13.103 -12.159 1.00 90.31 265 GLU A C 1
ATOM 2086 O O . GLU A 1 265 ? -7.506 13.513 -11.122 1.00 90.31 265 GLU A O 1
ATOM 2091 N N . GLY A 1 266 ? -7.865 13.717 -13.333 1.00 88.12 266 GLY A N 1
ATOM 2092 C CA . GLY A 1 266 ? -7.044 14.919 -13.499 1.00 88.12 266 GLY A CA 1
ATOM 2093 C C . GLY A 1 266 ? -5.529 14.684 -13.488 1.00 88.12 266 GLY A C 1
ATOM 2094 O O . GLY A 1 266 ? -4.777 15.654 -13.576 1.00 88.12 266 GLY A O 1
ATOM 2095 N N . ALA A 1 267 ? -5.060 13.436 -13.403 1.00 89.81 267 ALA A N 1
ATOM 2096 C CA . ALA A 1 267 ? -3.653 13.118 -13.608 1.00 89.81 267 ALA A CA 1
ATOM 2097 C C . ALA A 1 267 ? -3.316 12.992 -15.103 1.00 89.81 267 ALA A C 1
ATOM 2099 O O . ALA A 1 267 ? -4.125 12.519 -15.909 1.00 89.81 267 ALA A O 1
ATOM 2100 N N . HIS A 1 268 ? -2.099 13.401 -15.454 1.00 91.31 268 HIS A N 1
ATOM 2101 C CA . HIS A 1 268 ? -1.524 13.209 -16.782 1.00 91.31 268 HIS A CA 1
ATOM 2102 C C . HIS A 1 268 ? -1.106 11.744 -16.994 1.00 91.31 268 HIS A C 1
ATOM 2104 O O . HIS A 1 268 ? -0.887 11.023 -16.015 1.00 91.31 268 HIS A O 1
ATOM 2110 N N . ASP A 1 269 ? -1.019 11.301 -18.253 1.00 90.94 269 ASP A N 1
ATOM 2111 C CA . ASP A 1 269 ? -0.558 9.945 -18.583 1.00 90.94 269 ASP A CA 1
ATOM 2112 C C . ASP A 1 269 ? 0.816 9.669 -17.958 1.00 90.94 269 ASP A C 1
ATOM 2114 O O . ASP A 1 269 ? 1.715 10.510 -18.019 1.00 90.94 269 ASP A O 1
ATOM 2118 N N . ASN A 1 270 ? 0.961 8.514 -17.306 1.00 89.88 270 ASN A N 1
ATOM 2119 C CA . ASN A 1 270 ? 2.163 8.122 -16.564 1.00 89.88 270 ASN A CA 1
ATOM 2120 C C . ASN A 1 270 ? 2.615 9.136 -15.487 1.00 89.88 270 ASN A C 1
ATOM 2122 O O . ASN A 1 270 ? 3.787 9.190 -15.119 1.00 89.88 270 ASN A O 1
ATOM 2126 N N . LEU A 1 271 ? 1.685 9.956 -14.977 1.00 91.25 271 LEU A N 1
ATOM 2127 C CA . LEU A 1 271 ? 1.963 11.055 -14.042 1.00 91.25 271 LEU A CA 1
ATOM 2128 C C . LEU A 1 271 ? 2.990 12.078 -14.571 1.00 91.25 271 LEU A C 1
ATOM 2130 O O . LEU A 1 271 ? 3.578 12.828 -13.787 1.00 91.25 271 LEU A O 1
ATOM 2134 N N . ASP A 1 272 ? 3.192 12.131 -15.888 1.00 89.50 272 ASP A N 1
ATOM 2135 C CA . ASP A 1 272 ? 4.119 13.042 -16.547 1.00 89.50 272 ASP A CA 1
ATOM 2136 C C . ASP A 1 272 ? 3.380 14.312 -16.986 1.00 89.50 272 ASP A C 1
ATOM 2138 O O . ASP A 1 272 ? 2.504 14.277 -17.846 1.00 89.50 272 ASP A O 1
ATOM 2142 N N . ALA A 1 273 ? 3.733 15.454 -16.393 1.00 90.25 273 ALA A N 1
ATOM 2143 C CA . ALA A 1 273 ? 3.079 16.736 -16.656 1.00 90.25 273 ALA A CA 1
ATOM 2144 C C . ALA A 1 273 ? 3.192 17.204 -18.121 1.00 90.25 273 ALA A C 1
ATOM 2146 O O . ALA A 1 273 ? 2.394 18.045 -18.543 1.00 90.25 273 ALA A O 1
ATOM 2147 N N . ASP A 1 274 ? 4.147 16.663 -18.886 1.00 90.31 274 ASP A N 1
ATOM 2148 C CA . ASP A 1 274 ? 4.313 16.957 -20.310 1.00 90.31 274 ASP A CA 1
ATOM 2149 C C . ASP A 1 274 ? 3.401 16.093 -21.211 1.00 90.31 274 ASP A C 1
ATOM 2151 O O . ASP A 1 274 ? 3.218 16.406 -22.391 1.00 90.31 274 ASP A O 1
ATOM 2155 N N . GLN A 1 275 ? 2.787 15.033 -20.672 1.00 89.19 275 GLN A N 1
ATOM 2156 C CA . GLN A 1 275 ? 1.829 14.176 -21.382 1.00 89.19 275 GLN A CA 1
ATOM 2157 C C . GLN A 1 275 ? 0.402 14.730 -21.308 1.00 89.19 275 GLN A C 1
ATOM 2159 O O . GLN A 1 275 ? 0.097 15.551 -20.449 1.00 89.19 275 GLN A O 1
ATOM 2164 N N . PRO A 1 276 ? -0.533 14.329 -22.185 1.00 86.31 276 PRO A N 1
ATOM 2165 C CA . PRO A 1 276 ? -1.928 14.736 -22.045 1.00 86.31 276 PRO A CA 1
ATOM 2166 C C . PRO A 1 276 ? -2.587 14.135 -20.791 1.00 86.31 276 PRO A C 1
ATOM 2168 O O . PRO A 1 276 ? -2.252 13.043 -20.336 1.00 86.31 276 PRO A O 1
ATOM 2171 N N . MET A 1 277 ? -3.607 14.822 -20.271 1.00 86.50 277 MET A N 1
ATOM 2172 C CA . MET A 1 277 ? -4.590 14.188 -19.389 1.00 86.50 277 MET A CA 1
ATOM 2173 C C . MET A 1 277 ? -5.475 13.275 -20.234 1.00 86.50 277 MET A C 1
ATOM 2175 O O . MET A 1 277 ? -6.167 13.749 -21.135 1.00 86.50 277 MET A O 1
ATOM 2179 N N . ILE A 1 278 ? -5.461 11.978 -19.948 1.00 73.75 278 ILE A N 1
ATOM 2180 C CA . ILE A 1 278 ? -6.220 10.993 -20.732 1.00 73.75 278 ILE A CA 1
ATOM 2181 C C . ILE A 1 278 ? -7.630 10.779 -20.170 1.00 73.75 278 ILE A C 1
ATOM 2183 O O . ILE A 1 278 ? -8.558 10.497 -20.924 1.00 73.75 278 ILE A O 1
ATOM 2187 N N . TRP A 1 279 ? -7.829 11.013 -18.872 1.00 72.75 279 TRP A N 1
ATOM 2188 C CA . TRP A 1 279 ? -9.118 10.851 -18.203 1.00 72.75 279 TRP A CA 1
ATOM 2189 C C . TRP A 1 279 ? -9.536 12.186 -17.596 1.00 72.75 279 TRP A C 1
ATOM 2191 O O . TRP A 1 279 ? -9.123 12.562 -16.496 1.00 72.75 279 TRP A O 1
ATOM 2201 N N . ASN A 1 280 ? -10.311 12.952 -18.366 1.00 60.06 280 ASN A N 1
ATOM 2202 C CA . ASN A 1 280 ? -10.924 14.168 -17.851 1.00 60.06 280 ASN A CA 1
ATOM 2203 C C . ASN A 1 280 ? -12.136 13.806 -16.976 1.00 60.06 280 ASN A C 1
ATOM 2205 O O . ASN A 1 280 ? -12.806 12.806 -17.211 1.00 60.06 280 ASN A O 1
ATOM 2209 N N . ALA A 1 281 ? -12.428 14.649 -15.988 1.00 53.25 281 ALA A N 1
ATOM 2210 C CA . ALA A 1 281 ? -13.566 14.554 -15.065 1.00 53.25 281 ALA A CA 1
ATOM 2211 C C . ALA A 1 281 ? -14.964 14.561 -15.738 1.00 53.25 281 ALA A C 1
ATOM 2213 O O . ALA A 1 281 ? -15.984 14.717 -15.069 1.00 53.25 281 ALA A O 1
ATOM 2214 N N . SER A 1 282 ? -15.034 14.532 -17.072 1.00 42.53 282 SER A N 1
ATOM 2215 C CA . SER A 1 282 ? -16.151 15.084 -17.843 1.00 42.53 282 SER A CA 1
ATOM 2216 C C . SER A 1 282 ? -16.471 14.349 -19.153 1.00 42.53 282 SER A C 1
ATOM 2218 O O . SER A 1 282 ? -17.049 14.963 -20.052 1.00 42.53 282 SER A O 1
ATOM 2220 N N . GLN A 1 283 ? -16.144 13.060 -19.280 1.00 36.84 283 GLN A N 1
ATOM 2221 C CA . GLN A 1 283 ? -16.669 12.207 -20.356 1.00 36.84 283 GLN A CA 1
ATOM 2222 C C . GLN A 1 283 ? -17.383 10.981 -19.804 1.00 36.84 283 GLN A C 1
ATOM 2224 O O . GLN A 1 283 ? -16.824 10.334 -18.893 1.00 36.84 283 GLN A O 1
#

Secondary structure (DSSP, 8-state):
--S--HHHHHHHHHHHHHTT--EEEEEEE-TTTTTTS--TTS--SBGGG-TTSB-HHHHHHHHHHHHHHHHTTPEEEEEEE-THHHH-GGGT-SS-S--HHHHHHHHHHHHHHSTTS-EEEESS--SEE-TTHHHHHHHHHH-TTS-GGGG----EE-HHHHHHHHHHHHHHHHHTTPPP-EEEE--SEEE-SSSPPPPS-HHHHS-SGGG--SBEEEE--S--TGGGTT-TTEEE--GGGHHHHHHHHHHH-SS-EEEEE-PPTTPBGGG-TTSPBSS-TT-

Radius of gyration: 18.89 Å; chains: 1; bounding box: 44×41×48 Å

pLDDT: mean 94.91, std 7.14, range [36.84, 98.81]

Sequence (283 aa):
MHRLNKTSIDFYLKTRAEQGYNVVLTVVLSAYNGTTRPNFYGDLPFNNSDTTQQNEAYFDLIDWTVEKAASYGILIALVPAWGNWISGAWHGTKESIFNDSTAYQWGHYLGERYPGIPKVLGGDTNCIWVRNTTAAMLSYAANPNVDPATLLGPVEDTTYLWVRMRSGVKDAEKSQGYDPIIIFHPTAGRIARPASTPMAYGHLMFPREEDRVSIDGVQSGHATLDALGGFTPYETYDSTKNYELIAAMRDGFTGPVLDLENHYEGAHDNLDADQPMIWNASQ

InterPro domains:
  IPR017853 Glycoside hydrolase superfamily [SSF51445] (7-257)
  IPR025277 Apiosidase-like, catalytic domain [PF13204] (1-282)